Protein AF-A0A5B1QAG8-F1 (afdb_monomer)

Structure (mmCIF, N/CA/C/O backbone):
data_AF-A0A5B1QAG8-F1
#
_entry.id   AF-A0A5B1QAG8-F1
#
loop_
_atom_site.group_PDB
_atom_site.id
_atom_site.type_symbol
_atom_site.label_atom_id
_atom_site.label_alt_id
_atom_site.label_comp_id
_atom_site.label_asym_id
_atom_site.label_entity_id
_atom_site.label_seq_id
_atom_site.pdbx_PDB_ins_code
_atom_site.Cartn_x
_atom_site.Cartn_y
_atom_site.Cartn_z
_atom_site.occupancy
_atom_site.B_iso_or_equiv
_atom_site.auth_seq_id
_atom_site.auth_comp_id
_atom_site.auth_asym_id
_atom_site.auth_atom_id
_atom_site.pdbx_PDB_model_num
ATOM 1 N N . MET A 1 1 ? 1.495 0.392 -37.024 1.00 60.28 1 MET A N 1
ATOM 2 C CA . MET A 1 1 ? 2.134 1.082 -35.880 1.00 60.28 1 MET A CA 1
ATOM 3 C C . MET A 1 1 ? 1.007 1.615 -35.003 1.00 60.28 1 MET A C 1
ATOM 5 O O . MET A 1 1 ? 0.205 2.374 -35.529 1.00 60.28 1 MET A O 1
ATOM 9 N N . LYS A 1 2 ? 0.847 1.150 -33.753 1.00 73.56 2 LYS A N 1
ATOM 10 C CA . LYS A 1 2 ? -0.261 1.604 -32.884 1.00 73.56 2 LYS A CA 1
ATOM 11 C C . LYS A 1 2 ? -0.106 3.090 -32.547 1.00 73.56 2 LYS A C 1
ATOM 13 O O . LYS A 1 2 ? 1.016 3.557 -32.343 1.00 73.56 2 LYS A O 1
ATOM 18 N N . SER A 1 3 ? -1.216 3.821 -32.473 1.00 85.88 3 SER A N 1
ATOM 19 C CA . SER A 1 3 ? -1.205 5.225 -32.042 1.00 85.88 3 SER A CA 1
ATOM 20 C C . SER A 1 3 ? -0.779 5.334 -30.570 1.00 85.88 3 SER A C 1
ATOM 22 O O . SER A 1 3 ? -1.070 4.447 -29.766 1.00 85.88 3 SER A O 1
ATOM 24 N N . ARG A 1 4 ? -0.131 6.439 -30.164 1.00 79.25 4 ARG A N 1
ATOM 25 C CA . ARG A 1 4 ? 0.224 6.677 -28.745 1.00 79.25 4 ARG A CA 1
ATOM 26 C C . ARG A 1 4 ? -0.991 6.569 -27.818 1.00 79.25 4 ARG A C 1
ATOM 28 O O . ARG A 1 4 ? -0.863 6.060 -26.711 1.00 79.25 4 ARG A O 1
ATOM 35 N N . ALA A 1 5 ? -2.164 7.003 -28.278 1.00 84.62 5 ALA A N 1
ATOM 36 C CA . ALA A 1 5 ? -3.398 6.900 -27.506 1.00 84.62 5 ALA A CA 1
ATOM 37 C C . ALA A 1 5 ? -3.849 5.442 -27.310 1.00 84.62 5 ALA A C 1
ATOM 39 O O . ALA A 1 5 ? -4.374 5.105 -26.255 1.00 84.62 5 ALA A O 1
ATOM 40 N N . GLU A 1 6 ? -3.624 4.572 -28.297 1.00 84.94 6 GLU A N 1
ATOM 41 C CA . GLU A 1 6 ? -3.920 3.137 -28.191 1.00 84.94 6 GLU A CA 1
ATOM 42 C C . GLU A 1 6 ? -2.981 2.449 -27.206 1.00 84.94 6 GLU A C 1
ATOM 44 O O . GLU A 1 6 ? -3.447 1.738 -26.324 1.00 84.94 6 GLU A O 1
ATOM 49 N N . LEU A 1 7 ? -1.677 2.733 -27.278 1.00 85.50 7 LEU A N 1
ATOM 50 C CA . LEU A 1 7 ? -0.694 2.170 -26.345 1.00 85.50 7 LEU A CA 1
ATOM 51 C C . LEU A 1 7 ? -0.985 2.551 -24.887 1.00 85.50 7 LEU A C 1
ATOM 53 O O . LEU A 1 7 ? -0.823 1.726 -23.992 1.00 85.50 7 LEU A O 1
ATOM 57 N N . LEU A 1 8 ? -1.434 3.786 -24.642 1.00 87.25 8 LEU A N 1
ATOM 58 C CA . LEU A 1 8 ? -1.823 4.234 -23.304 1.00 87.25 8 LEU A CA 1
ATOM 59 C C . LEU A 1 8 ? -3.064 3.499 -22.789 1.00 87.25 8 LEU A C 1
ATOM 61 O O . LEU A 1 8 ? -3.091 3.116 -21.621 1.00 87.25 8 LEU A O 1
ATOM 65 N N . ARG A 1 9 ? -4.068 3.277 -23.644 1.00 88.81 9 ARG A N 1
ATOM 66 C CA . ARG A 1 9 ? -5.269 2.517 -23.268 1.00 88.81 9 ARG A CA 1
ATOM 67 C C . ARG A 1 9 ? -4.940 1.059 -22.978 1.00 88.81 9 ARG A C 1
ATOM 69 O O . ARG A 1 9 ? -5.350 0.553 -21.938 1.00 88.81 9 ARG A O 1
ATOM 76 N N . ASP A 1 10 ? -4.148 0.422 -23.835 1.00 88.75 10 ASP A N 1
ATOM 77 C CA . ASP A 1 10 ? -3.716 -0.965 -23.649 1.00 88.75 10 ASP A CA 1
ATOM 78 C C . ASP A 1 10 ? -2.912 -1.117 -22.346 1.00 88.75 10 ASP A C 1
ATOM 80 O O . ASP A 1 10 ? -3.127 -2.058 -21.580 1.00 88.75 10 ASP A O 1
ATOM 84 N N . HIS A 1 11 ? -2.045 -0.145 -22.040 1.00 89.88 11 HIS A N 1
ATOM 85 C CA . HIS A 1 11 ? -1.322 -0.095 -20.773 1.00 89.88 11 HIS A CA 1
ATOM 86 C C . HIS A 1 11 ? -2.268 0.051 -19.576 1.00 89.88 11 HIS A C 1
ATOM 88 O O . HIS A 1 11 ? -2.174 -0.711 -18.616 1.00 89.88 11 HIS A O 1
ATOM 94 N N . GLN A 1 12 ? -3.199 1.007 -19.621 1.00 89.75 12 GLN A N 1
ATOM 95 C CA . GLN A 1 12 ? -4.174 1.216 -18.548 1.00 89.75 12 GLN A CA 1
ATOM 96 C C . GLN A 1 12 ? -5.037 -0.024 -18.315 1.00 89.75 12 GLN A C 1
ATOM 98 O O . GLN A 1 12 ? -5.281 -0.386 -17.166 1.00 89.75 12 GLN A O 1
ATOM 103 N N . GLN A 1 13 ? -5.445 -0.708 -19.383 1.00 92.00 13 GLN A N 1
ATOM 104 C CA . GLN A 1 13 ? -6.195 -1.952 -19.292 1.00 92.00 13 GLN A CA 1
ATOM 105 C C . GLN A 1 13 ? -5.353 -3.070 -18.667 1.00 92.00 13 GLN A C 1
ATOM 107 O O . GLN A 1 13 ? -5.836 -3.758 -17.769 1.00 92.00 13 GLN A O 1
ATOM 112 N N . ALA A 1 14 ? -4.090 -3.228 -19.074 1.00 90.88 14 ALA A N 1
ATOM 113 C CA . ALA A 1 14 ? -3.186 -4.210 -18.477 1.00 90.88 14 ALA A CA 1
ATOM 114 C C . ALA A 1 14 ? -2.989 -3.958 -16.972 1.00 90.88 14 ALA A C 1
ATOM 116 O O . ALA A 1 14 ? -3.108 -4.882 -16.165 1.00 90.88 14 ALA A O 1
ATOM 117 N N . VAL A 1 15 ? -2.771 -2.699 -16.581 1.00 91.31 15 VAL A N 1
ATOM 118 C CA . VAL A 1 15 ? -2.645 -2.291 -15.174 1.00 91.31 15 VAL A CA 1
ATOM 119 C C . VAL A 1 15 ? -3.942 -2.521 -14.405 1.00 91.31 15 VAL A C 1
ATOM 121 O O . VAL A 1 15 ? -3.893 -3.039 -13.292 1.00 91.31 15 VAL A O 1
ATOM 124 N N . ALA A 1 16 ? -5.099 -2.198 -14.986 1.00 92.50 16 ALA A N 1
ATOM 125 C CA . ALA A 1 16 ? -6.398 -2.418 -14.358 1.00 92.50 16 ALA A CA 1
ATOM 126 C C . ALA A 1 16 ? -6.677 -3.910 -14.133 1.00 92.50 16 ALA A C 1
ATOM 128 O O . ALA A 1 16 ? -7.116 -4.294 -13.051 1.00 92.50 16 ALA A O 1
ATOM 129 N N . ILE A 1 17 ? -6.362 -4.764 -15.112 1.00 93.62 17 ILE A N 1
ATOM 130 C CA . ILE A 1 17 ? -6.479 -6.223 -14.983 1.00 93.62 17 ILE A CA 1
ATOM 131 C C . ILE A 1 17 ? -5.520 -6.745 -13.906 1.00 93.62 17 ILE A C 1
ATOM 133 O O . ILE A 1 17 ? -5.914 -7.565 -13.077 1.00 93.62 17 ILE A O 1
ATOM 137 N N . GLY A 1 18 ? -4.272 -6.266 -13.888 1.00 91.94 18 GLY A N 1
ATOM 138 C CA . GLY A 1 18 ? -3.300 -6.592 -12.843 1.00 91.94 18 GLY A CA 1
ATOM 139 C C . GLY A 1 18 ? -3.798 -6.200 -11.455 1.00 91.94 18 GLY A C 1
ATOM 140 O O . GLY A 1 18 ? -3.823 -7.028 -10.546 1.00 91.94 18 GLY A O 1
ATOM 141 N N . GLY A 1 19 ? -4.282 -4.969 -11.310 1.00 91.44 19 GLY A N 1
ATOM 142 C CA . GLY A 1 19 ? -4.884 -4.470 -10.080 1.00 91.44 19 GLY A CA 1
ATOM 143 C C . GLY A 1 19 ? -6.073 -5.321 -9.645 1.00 91.44 19 GLY A C 1
ATOM 144 O O . GLY A 1 19 ? -6.102 -5.786 -8.510 1.00 91.44 19 GLY A O 1
ATOM 145 N N . ALA A 1 20 ? -7.009 -5.621 -10.549 1.00 95.06 20 ALA A N 1
ATOM 146 C CA . ALA A 1 20 ? -8.157 -6.478 -10.260 1.00 95.06 20 ALA A CA 1
ATOM 147 C C . ALA A 1 20 ? -7.726 -7.862 -9.747 1.00 95.06 20 ALA A C 1
ATOM 149 O O . ALA A 1 20 ? -8.243 -8.324 -8.731 1.00 95.06 20 ALA A O 1
ATOM 150 N N . LYS A 1 21 ? -6.721 -8.493 -10.372 1.00 93.94 21 LYS A N 1
ATOM 151 C CA . LYS A 1 21 ? -6.134 -9.750 -9.873 1.00 93.94 21 LYS A CA 1
ATOM 152 C C . LYS A 1 21 ? -5.570 -9.593 -8.459 1.00 93.94 21 LYS A C 1
ATOM 154 O O . LYS A 1 21 ? -5.785 -10.467 -7.627 1.00 93.94 21 LYS A O 1
ATOM 159 N N . GLY A 1 22 ? -4.887 -8.485 -8.175 1.00 91.19 22 GLY A N 1
ATOM 160 C CA . GLY A 1 22 ? -4.383 -8.173 -6.836 1.00 91.19 22 GLY A CA 1
ATOM 161 C C . GLY A 1 22 ? -5.481 -7.937 -5.804 1.00 91.19 22 GLY A C 1
ATOM 162 O O . GLY A 1 22 ? -5.352 -8.387 -4.671 1.00 91.19 22 GLY A O 1
ATOM 163 N N . LEU A 1 23 ? -6.585 -7.300 -6.193 1.00 93.75 23 LEU A N 1
ATOM 164 C CA . LEU A 1 23 ? -7.747 -7.097 -5.332 1.00 93.75 23 LEU A CA 1
ATOM 165 C C . LEU A 1 23 ? -8.411 -8.427 -4.982 1.00 93.75 23 LEU A C 1
ATOM 167 O O . LEU A 1 23 ? -8.607 -8.718 -3.804 1.00 93.75 23 LEU A O 1
ATOM 171 N N . PHE A 1 24 ? -8.720 -9.254 -5.984 1.00 96.31 24 PHE A N 1
ATOM 172 C CA . PHE A 1 24 ? -9.348 -10.555 -5.749 1.00 96.31 24 PHE A CA 1
ATOM 173 C C . PHE A 1 24 ? -8.411 -11.512 -5.014 1.00 96.31 24 PHE A C 1
ATOM 175 O O . PHE A 1 24 ? -8.852 -12.193 -4.093 1.00 96.31 24 PHE A O 1
ATOM 182 N N . GLY A 1 25 ? -7.119 -11.517 -5.349 1.00 94.06 25 GLY A N 1
ATOM 183 C CA . GLY A 1 25 ? -6.108 -12.284 -4.621 1.00 94.06 25 GLY A CA 1
ATOM 184 C C . GLY A 1 25 ? -5.973 -11.829 -3.167 1.00 94.06 25 GLY A C 1
ATOM 185 O O . GLY A 1 25 ? -5.975 -12.652 -2.257 1.00 94.06 25 GLY A O 1
ATOM 186 N N . GLY A 1 26 ? -5.945 -10.516 -2.930 1.00 91.06 26 GLY A N 1
ATOM 187 C CA . GLY A 1 26 ? -5.914 -9.941 -1.588 1.00 91.06 26 GLY A CA 1
ATOM 188 C C . GLY A 1 26 ? -7.156 -10.297 -0.772 1.00 91.06 26 GLY A C 1
ATOM 189 O O . GLY A 1 26 ? -7.029 -10.679 0.388 1.00 91.06 26 GLY A O 1
ATOM 190 N N . LEU A 1 27 ? -8.350 -10.244 -1.372 1.00 94.25 27 LEU A N 1
ATOM 191 C CA . LEU A 1 27 ? -9.600 -10.653 -0.720 1.00 94.25 27 LEU A CA 1
ATOM 192 C C . LEU A 1 27 ? -9.630 -12.155 -0.431 1.00 94.25 27 LEU A C 1
ATOM 194 O O . LEU A 1 27 ? -10.055 -12.554 0.653 1.00 94.25 27 LEU A O 1
ATOM 198 N N . ALA A 1 28 ? -9.140 -12.975 -1.362 1.00 94.38 28 ALA A N 1
ATOM 199 C CA . ALA A 1 28 ? -9.039 -14.422 -1.199 1.00 94.38 28 ALA A CA 1
ATOM 200 C C . ALA A 1 28 ? -8.098 -14.826 -0.054 1.00 94.38 28 ALA A C 1
ATOM 202 O O . ALA A 1 28 ? -8.252 -15.910 0.494 1.00 94.38 28 ALA A O 1
ATOM 203 N N . ILE A 1 29 ? -7.162 -13.961 0.344 1.00 93.81 29 ILE A N 1
ATOM 204 C CA . ILE A 1 29 ? -6.313 -14.163 1.526 1.00 93.81 29 ILE A CA 1
ATOM 205 C C . ILE A 1 29 ? -6.965 -13.548 2.771 1.00 93.81 29 ILE A C 1
ATOM 207 O O . ILE A 1 29 ? -7.082 -14.199 3.810 1.00 93.81 29 ILE A O 1
ATOM 211 N N . ALA A 1 30 ? -7.418 -12.298 2.674 1.00 91.06 30 ALA A N 1
ATOM 212 C CA . ALA A 1 30 ? -7.921 -11.532 3.807 1.00 91.06 30 ALA A CA 1
ATOM 213 C C . ALA A 1 30 ? -9.212 -12.112 4.400 1.00 91.06 30 ALA A C 1
ATOM 215 O O . ALA A 1 30 ? -9.356 -12.156 5.623 1.00 91.06 30 ALA A O 1
ATOM 216 N N . ALA A 1 31 ? -10.147 -12.571 3.562 1.00 91.06 31 ALA A N 1
ATOM 217 C CA . ALA A 1 31 ? -11.426 -13.093 4.034 1.00 91.06 31 ALA A CA 1
ATOM 218 C C . ALA A 1 31 ? -11.269 -14.424 4.799 1.00 91.06 31 ALA A C 1
ATOM 220 O O . ALA A 1 31 ? -11.745 -14.492 5.937 1.00 91.06 31 ALA A O 1
ATOM 221 N N . PRO A 1 32 ? -10.549 -15.447 4.290 1.00 93.06 32 PRO A N 1
ATOM 222 C CA . PRO A 1 32 ? -10.268 -16.655 5.064 1.00 93.06 32 PRO A CA 1
ATOM 223 C C . PRO A 1 32 ? -9.422 -16.390 6.308 1.00 93.06 32 PRO A C 1
ATOM 225 O O . PRO A 1 32 ? -9.705 -16.964 7.357 1.00 93.06 32 PRO A O 1
ATOM 228 N N . ALA A 1 33 ? -8.432 -15.492 6.234 1.00 91.62 33 ALA A N 1
ATOM 229 C CA . ALA A 1 33 ? -7.637 -15.116 7.401 1.00 91.62 33 ALA A CA 1
ATOM 230 C C . ALA A 1 33 ? -8.511 -14.495 8.503 1.00 91.62 33 ALA A C 1
ATOM 232 O O . ALA A 1 33 ? -8.408 -14.880 9.668 1.00 91.62 33 ALA A O 1
ATOM 233 N N . SER A 1 34 ? -9.424 -13.587 8.138 1.00 89.88 34 SER A N 1
ATOM 234 C CA . SER A 1 34 ? -10.380 -12.981 9.071 1.00 89.88 34 SER A CA 1
ATOM 235 C C . SER A 1 34 ? -11.350 -14.017 9.649 1.00 89.88 34 SER A C 1
ATOM 237 O O . SER A 1 34 ? -11.592 -14.039 10.859 1.00 89.88 34 SER A O 1
ATOM 239 N N . PHE A 1 35 ? -11.857 -14.926 8.811 1.00 90.81 35 PHE A N 1
ATOM 240 C CA . PHE A 1 35 ? -12.723 -16.017 9.249 1.00 90.81 35 PHE A CA 1
ATOM 241 C C . PHE A 1 35 ? -12.012 -16.937 10.248 1.00 90.81 35 PHE A C 1
ATOM 243 O O . PHE A 1 35 ? -12.545 -17.205 11.326 1.00 90.81 35 PHE A O 1
ATOM 250 N N . TYR A 1 36 ? -10.787 -17.364 9.942 1.00 92.81 36 TYR A N 1
ATOM 251 C CA . TYR A 1 36 ? -9.996 -18.224 10.818 1.00 92.81 36 TYR A CA 1
ATOM 252 C C . TYR A 1 36 ? -9.655 -17.528 12.141 1.00 92.81 36 TYR A C 1
ATOM 254 O O . TYR A 1 36 ? -9.870 -18.093 13.215 1.00 92.81 36 TYR A O 1
ATOM 262 N N . ALA A 1 37 ? -9.234 -16.261 12.084 1.00 89.44 37 ALA A N 1
ATOM 263 C CA . ALA A 1 37 ? -8.956 -15.457 13.271 1.00 89.44 37 ALA A CA 1
ATOM 264 C C . ALA A 1 37 ? -10.192 -15.304 14.173 1.00 89.44 37 ALA A C 1
ATOM 266 O O . ALA A 1 37 ? -10.074 -15.384 15.394 1.00 89.44 37 ALA A O 1
ATOM 267 N N . SER A 1 38 ? -11.390 -15.165 13.591 1.00 87.19 38 SER A N 1
ATOM 268 C CA . SER A 1 38 ? -12.649 -15.097 14.350 1.00 87.19 38 SER A CA 1
ATOM 269 C C . SER A 1 38 ? -13.005 -16.389 15.086 1.00 87.19 38 SER A C 1
ATOM 271 O O . SER A 1 38 ? -13.762 -16.353 16.058 1.00 87.19 38 SER A O 1
ATOM 273 N N . ARG A 1 39 ? -12.454 -17.518 14.630 1.00 88.94 39 ARG A N 1
ATOM 274 C CA . ARG A 1 39 ? -12.694 -18.848 15.191 1.00 88.94 39 ARG A CA 1
ATOM 275 C C . ARG A 1 39 ? -11.667 -19.209 16.261 1.00 88.94 39 ARG A C 1
ATOM 277 O O . ARG A 1 39 ? -12.029 -19.842 17.245 1.00 88.94 39 ARG A O 1
ATOM 284 N N . MET A 1 40 ? -10.418 -18.782 16.078 1.00 91.50 40 MET A N 1
ATOM 285 C CA . MET A 1 40 ? -9.312 -19.070 16.994 1.00 91.50 40 MET A CA 1
ATOM 286 C C . MET A 1 40 ? -9.212 -18.071 18.155 1.00 91.50 40 MET A C 1
ATOM 288 O O . MET A 1 40 ? -8.911 -18.477 19.274 1.00 91.50 40 MET A O 1
ATOM 292 N N . TYR A 1 41 ? -9.474 -16.781 17.917 1.00 87.25 41 TYR A N 1
ATOM 293 C CA . TYR A 1 41 ? -9.230 -15.727 18.905 1.00 87.25 41 TYR A CA 1
ATOM 294 C C . TYR A 1 41 ? -10.541 -15.088 19.396 1.00 87.25 41 TYR A C 1
ATOM 296 O O . TYR A 1 41 ? -11.181 -14.333 18.652 1.00 87.25 41 TYR A O 1
ATOM 304 N N . PRO A 1 42 ? -10.941 -15.314 20.665 1.00 84.38 42 PRO A N 1
ATOM 305 C CA . PRO A 1 42 ? -12.128 -14.693 21.261 1.00 84.38 42 PRO A CA 1
ATOM 306 C C . PRO A 1 42 ? -12.104 -13.163 21.196 1.00 84.38 42 PRO A C 1
ATOM 308 O O . PRO A 1 42 ? -13.139 -12.536 20.971 1.00 84.38 42 PRO A O 1
ATOM 311 N N . GLN A 1 43 ? -10.912 -12.577 21.329 1.00 80.12 43 GLN A N 1
ATOM 312 C CA . GLN A 1 43 ? -10.674 -11.146 21.194 1.00 80.12 43 GLN A CA 1
ATOM 313 C C . GLN A 1 43 ? -11.050 -10.681 19.784 1.00 80.12 43 GLN A C 1
ATOM 315 O O . GLN A 1 43 ? -11.859 -9.770 19.659 1.00 80.12 43 GLN A O 1
ATOM 320 N N . TYR A 1 44 ? -10.560 -11.358 18.732 1.00 82.12 44 TYR A N 1
ATOM 321 C CA . TYR A 1 44 ? -10.875 -11.036 17.331 1.00 82.12 44 TYR A CA 1
ATOM 322 C C . TYR A 1 44 ? -12.378 -11.124 17.037 1.00 82.12 44 TYR A C 1
ATOM 324 O O . TYR A 1 44 ? -12.941 -10.303 16.311 1.00 82.12 44 TYR A O 1
ATOM 332 N N . ARG A 1 45 ? -13.066 -12.103 17.631 1.00 83.31 45 ARG A N 1
ATOM 333 C CA . ARG A 1 45 ? -14.516 -12.256 17.475 1.00 83.31 45 ARG A CA 1
ATOM 334 C C . ARG A 1 45 ? -15.285 -11.042 18.002 1.00 83.31 45 ARG A C 1
ATOM 336 O O . ARG A 1 45 ? -16.213 -10.603 17.322 1.00 83.31 45 ARG A O 1
ATOM 343 N N . ALA A 1 46 ? -14.857 -10.480 19.133 1.00 81.81 46 ALA A N 1
ATOM 344 C CA . ALA A 1 46 ? -15.453 -9.300 19.758 1.00 81.81 46 ALA A CA 1
ATOM 345 C C . ALA A 1 46 ? -15.145 -7.974 19.032 1.00 81.81 46 ALA A C 1
ATOM 347 O O . ALA A 1 46 ? -15.736 -6.949 19.370 1.00 81.81 46 ALA A O 1
ATOM 348 N N . LEU A 1 47 ? -14.253 -7.965 18.028 1.00 79.38 47 LEU A N 1
ATOM 349 C CA . LEU A 1 47 ? -13.952 -6.742 17.281 1.00 79.38 47 LEU A CA 1
ATOM 350 C C . LEU A 1 47 ? -15.168 -6.246 16.473 1.00 79.38 47 LEU A C 1
ATOM 352 O O . LEU A 1 47 ? -15.849 -7.056 15.824 1.00 79.38 47 LEU A O 1
ATOM 356 N N . PRO A 1 48 ? -15.375 -4.915 16.411 1.00 81.31 48 PRO A N 1
ATOM 357 C CA . PRO A 1 48 ? -16.354 -4.298 15.527 1.00 81.31 48 PRO A CA 1
ATOM 358 C C . PRO A 1 48 ? -16.146 -4.698 14.055 1.00 81.31 48 PRO A C 1
ATOM 360 O O . PRO A 1 48 ? -15.000 -4.832 13.611 1.00 81.31 48 PRO A O 1
ATOM 363 N N . PRO A 1 49 ? -17.222 -4.823 13.255 1.00 79.19 49 PRO A N 1
ATOM 364 C CA . PRO A 1 49 ? -17.122 -5.150 11.830 1.00 79.19 49 PRO A CA 1
ATOM 365 C C . PRO A 1 49 ? -16.235 -4.185 11.033 1.00 79.19 49 PRO A C 1
ATOM 367 O O . PRO A 1 49 ? -15.477 -4.618 10.167 1.00 79.19 49 PRO A O 1
ATOM 370 N N . SER A 1 50 ? -16.267 -2.891 11.370 1.00 73.56 50 SER A N 1
ATOM 371 C CA . SER A 1 50 ? -15.421 -1.858 10.755 1.00 73.56 50 SER A CA 1
ATOM 372 C C . SER A 1 50 ? -13.930 -2.165 10.886 1.00 73.56 50 SER A C 1
ATOM 374 O O . SER A 1 50 ? -13.154 -1.934 9.964 1.00 73.56 50 SER A O 1
ATOM 376 N N . LEU A 1 51 ? -13.531 -2.745 12.013 1.00 78.38 51 LEU A N 1
ATOM 377 C CA . LEU A 1 51 ? -12.142 -3.044 12.310 1.00 78.38 51 LEU A CA 1
ATOM 378 C C . LEU A 1 51 ? -11.649 -4.325 11.637 1.00 78.38 51 LEU A C 1
ATOM 380 O O . LEU A 1 51 ? -10.497 -4.417 11.219 1.00 78.38 51 LEU A O 1
ATOM 384 N N . LYS A 1 52 ? -12.552 -5.290 11.461 1.00 83.19 52 LYS A N 1
ATOM 385 C CA . LYS A 1 52 ? -12.301 -6.479 10.640 1.00 83.19 52 LYS A CA 1
ATOM 386 C C . LYS A 1 52 ? -12.120 -6.084 9.172 1.00 83.19 52 LYS A C 1
ATOM 388 O O . LYS A 1 52 ? -11.158 -6.514 8.539 1.00 83.19 52 LYS A O 1
ATOM 393 N N . ALA A 1 53 ? -12.984 -5.201 8.663 1.00 84.38 53 ALA A N 1
ATOM 394 C CA . ALA A 1 53 ? -12.871 -4.652 7.312 1.00 84.38 53 ALA A CA 1
ATOM 395 C C . ALA A 1 53 ? -11.566 -3.866 7.119 1.00 84.38 53 ALA A C 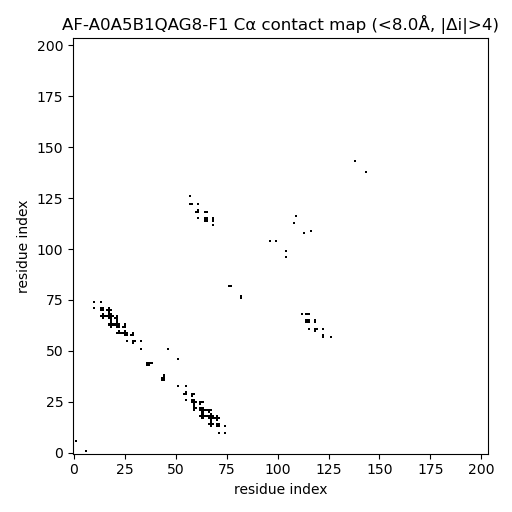1
ATOM 397 O O . ALA A 1 53 ? -10.891 -4.031 6.109 1.00 84.38 53 ALA A O 1
ATOM 398 N N . PHE A 1 54 ? -11.163 -3.072 8.111 1.00 81.31 54 PHE A N 1
ATOM 399 C CA . PHE A 1 54 ? -9.887 -2.364 8.090 1.00 81.31 54 PHE A CA 1
ATOM 400 C C . PHE A 1 54 ? -8.682 -3.308 7.977 1.00 81.31 54 PHE A C 1
ATOM 402 O O . PHE A 1 54 ? -7.806 -3.088 7.144 1.00 81.31 54 PHE A O 1
ATOM 409 N N . GLY A 1 55 ? -8.671 -4.404 8.743 1.00 84.88 55 GLY A N 1
ATOM 410 C CA . GLY A 1 55 ? -7.652 -5.446 8.600 1.00 84.88 55 GLY A CA 1
ATOM 411 C C . GLY A 1 55 ? -7.602 -6.038 7.187 1.00 84.88 55 GLY A C 1
ATOM 412 O O . GLY A 1 55 ? -6.520 -6.258 6.651 1.00 84.88 55 GLY A O 1
ATOM 413 N N . ALA A 1 56 ? -8.757 -6.227 6.542 1.00 88.62 56 ALA A N 1
ATOM 414 C CA . ALA A 1 56 ? -8.805 -6.671 5.152 1.00 88.62 56 ALA A CA 1
ATOM 415 C C . ALA A 1 56 ? -8.254 -5.615 4.177 1.00 88.62 56 ALA A C 1
ATOM 417 O O . ALA A 1 56 ? -7.480 -5.954 3.285 1.00 88.62 56 ALA A O 1
ATOM 418 N N . VAL A 1 57 ? -8.581 -4.332 4.370 1.00 86.94 57 VAL A N 1
ATOM 419 C CA . VAL A 1 57 ? -8.058 -3.216 3.558 1.00 86.94 57 VAL A CA 1
ATOM 420 C C . VAL A 1 57 ? -6.527 -3.166 3.592 1.00 86.94 57 VAL A C 1
ATOM 422 O O . VAL A 1 57 ? -5.909 -2.976 2.543 1.00 86.94 57 VAL A O 1
ATOM 425 N N . LEU A 1 58 ? -5.915 -3.412 4.757 1.00 87.38 58 LEU A N 1
ATOM 426 C CA . LEU A 1 58 ? -4.456 -3.456 4.916 1.00 87.38 58 LEU A CA 1
ATOM 427 C C . LEU A 1 58 ? -3.771 -4.543 4.078 1.00 87.38 58 LEU A C 1
ATOM 429 O O . LEU A 1 58 ? -2.592 -4.411 3.773 1.00 87.38 58 LEU A O 1
ATOM 433 N N . VAL A 1 59 ? -4.492 -5.592 3.680 1.00 91.56 59 VAL A N 1
ATOM 434 C CA . VAL A 1 59 ? -3.971 -6.667 2.821 1.00 91.56 59 VAL A CA 1
ATOM 435 C C . VAL A 1 59 ? -4.343 -6.430 1.357 1.00 91.56 59 VAL A C 1
ATOM 437 O O . VAL A 1 59 ? -3.511 -6.575 0.459 1.00 91.56 59 VAL A O 1
ATOM 440 N N . VAL A 1 60 ? -5.592 -6.036 1.102 1.00 91.94 60 VAL A N 1
ATOM 441 C CA . VAL A 1 60 ? -6.148 -5.888 -0.249 1.00 91.94 60 VAL A CA 1
ATOM 442 C C . VAL A 1 60 ? -5.506 -4.726 -1.000 1.00 91.94 60 VAL A C 1
ATOM 444 O O . VAL A 1 60 ? -5.131 -4.895 -2.158 1.00 91.94 60 VAL A O 1
ATOM 447 N N . VAL A 1 61 ? -5.347 -3.561 -0.362 1.00 89.44 61 VAL A N 1
ATOM 448 C CA . VAL A 1 61 ? -4.818 -2.364 -1.035 1.00 89.44 61 VAL A CA 1
ATOM 449 C C . VAL A 1 61 ? -3.366 -2.563 -1.482 1.00 89.44 61 VAL A C 1
ATOM 451 O O . VAL A 1 61 ? -3.094 -2.347 -2.665 1.00 89.44 61 VAL A O 1
ATOM 454 N N . PRO A 1 62 ? -2.433 -3.042 -0.633 1.00 89.50 62 PRO A N 1
ATOM 455 C CA . PRO A 1 62 ? -1.082 -3.342 -1.099 1.00 89.50 62 PRO A CA 1
ATOM 456 C C . PRO A 1 62 ? -1.058 -4.412 -2.191 1.00 89.50 62 PRO A C 1
ATOM 458 O O . PRO A 1 62 ? -0.347 -4.247 -3.178 1.00 89.50 62 PRO A O 1
ATOM 461 N N . SER A 1 63 ? -1.881 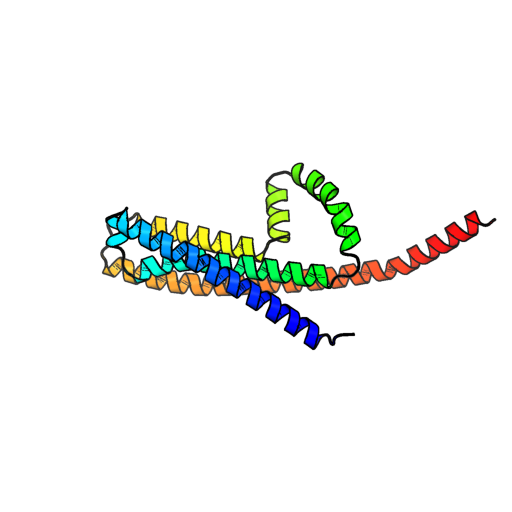-5.459 -2.078 1.00 91.88 63 SER A N 1
ATOM 462 C CA . SER A 1 63 ? -1.965 -6.516 -3.098 1.00 91.88 63 SER A CA 1
ATOM 463 C C . SER A 1 63 ? -2.430 -5.978 -4.458 1.00 91.88 63 SER A C 1
ATOM 465 O O . SER A 1 63 ? -1.844 -6.312 -5.489 1.00 91.88 63 SER A O 1
ATOM 467 N N . PHE A 1 64 ? -3.441 -5.101 -4.468 1.00 91.81 64 PHE A N 1
ATOM 468 C CA . PHE A 1 64 ? -3.908 -4.388 -5.660 1.00 91.81 64 PHE A CA 1
ATOM 469 C C . PHE A 1 64 ? -2.780 -3.568 -6.300 1.00 91.81 64 PHE A C 1
ATOM 471 O O . PHE A 1 64 ? -2.530 -3.691 -7.500 1.00 91.81 64 PHE A O 1
ATOM 478 N N . VAL A 1 65 ? -2.064 -2.773 -5.498 1.00 89.62 65 VAL A N 1
ATOM 479 C CA . VAL A 1 65 ? -0.979 -1.910 -5.990 1.00 89.62 65 VAL A CA 1
ATOM 480 C C . VAL A 1 65 ? 0.173 -2.735 -6.565 1.00 89.62 65 VAL A C 1
ATOM 482 O O . VAL A 1 65 ? 0.626 -2.453 -7.674 1.00 89.62 65 VAL A O 1
ATOM 485 N N . ILE A 1 66 ? 0.614 -3.778 -5.856 1.00 91.31 66 ILE A N 1
ATOM 486 C CA . ILE A 1 66 ? 1.730 -4.641 -6.271 1.00 91.31 66 ILE A CA 1
ATOM 487 C C . ILE A 1 66 ? 1.421 -5.325 -7.607 1.00 91.31 66 ILE A C 1
ATOM 489 O O . ILE A 1 66 ? 2.250 -5.326 -8.518 1.00 91.31 66 ILE A O 1
ATOM 493 N N . MET A 1 67 ? 0.220 -5.888 -7.758 1.00 92.00 67 MET A N 1
ATOM 494 C CA . MET A 1 67 ? -0.149 -6.599 -8.985 1.00 92.00 67 MET A CA 1
ATOM 495 C C . MET A 1 67 ? -0.408 -5.655 -10.162 1.00 92.00 67 MET A C 1
ATOM 497 O O . MET A 1 67 ? -0.068 -5.997 -11.297 1.00 92.00 67 MET A O 1
ATOM 501 N N . GLY A 1 68 ? -0.946 -4.458 -9.909 1.00 91.25 68 GLY A N 1
ATOM 502 C CA . GLY A 1 68 ? -1.046 -3.406 -10.921 1.00 91.25 68 GLY A CA 1
ATOM 503 C C . GLY A 1 68 ? 0.332 -2.947 -11.407 1.00 91.25 68 GLY A C 1
ATOM 504 O O . GLY A 1 68 ? 0.564 -2.849 -12.611 1.00 91.25 68 GLY A O 1
ATOM 505 N N . GLU A 1 69 ? 1.281 -2.746 -10.487 1.00 90.44 69 GLU A N 1
ATOM 506 C CA . GLU A 1 69 ? 2.665 -2.400 -10.828 1.00 90.44 69 GLU A CA 1
ATOM 507 C C . GLU A 1 69 ? 3.360 -3.527 -11.606 1.00 90.44 69 GLU A C 1
ATOM 509 O O . GLU A 1 69 ? 4.050 -3.265 -12.593 1.00 90.44 69 GLU A O 1
ATOM 514 N N . LYS A 1 70 ? 3.154 -4.789 -11.213 1.00 90.69 70 LYS A N 1
ATOM 515 C CA . LYS A 1 70 ? 3.699 -5.942 -11.938 1.00 90.69 70 LYS A CA 1
ATOM 516 C C . LYS A 1 70 ? 3.190 -5.988 -13.382 1.00 90.69 70 LYS A C 1
ATOM 518 O O . LYS A 1 70 ? 3.997 -6.126 -14.298 1.00 90.69 70 LYS A O 1
ATOM 523 N N . ALA A 1 71 ? 1.885 -5.806 -13.588 1.00 90.94 71 ALA A N 1
ATOM 524 C CA . ALA A 1 71 ? 1.292 -5.779 -14.925 1.00 90.94 71 ALA A CA 1
ATOM 525 C C . ALA A 1 71 ? 1.779 -4.583 -15.761 1.00 90.94 71 ALA A C 1
ATOM 527 O O . ALA A 1 71 ? 2.046 -4.733 -16.952 1.00 90.94 71 ALA A O 1
ATOM 528 N N . SER A 1 72 ? 1.962 -3.415 -15.133 1.00 88.50 72 SER A N 1
ATOM 529 C CA . SER A 1 72 ? 2.559 -2.229 -15.767 1.00 88.50 72 SER A CA 1
ATOM 530 C C . SER A 1 72 ? 3.946 -2.545 -16.342 1.00 88.50 72 SER A C 1
ATOM 532 O O . SER A 1 72 ? 4.217 -2.288 -17.515 1.00 88.50 72 SER A O 1
ATOM 534 N N . ARG A 1 73 ? 4.804 -3.183 -15.537 1.00 86.69 73 ARG A N 1
ATOM 535 C CA . ARG A 1 73 ? 6.180 -3.544 -15.915 1.00 86.69 73 ARG A CA 1
ATOM 536 C C . ARG A 1 73 ? 6.236 -4.608 -16.998 1.00 86.69 73 ARG A C 1
ATOM 538 O O . ARG A 1 73 ? 7.071 -4.523 -17.894 1.00 86.69 73 ARG A O 1
ATOM 545 N N . GLU A 1 74 ? 5.366 -5.607 -16.914 1.00 87.94 74 GLU A N 1
ATOM 546 C CA . GLU A 1 74 ? 5.264 -6.662 -17.921 1.00 87.94 74 GLU A CA 1
ATOM 547 C C . GLU A 1 74 ? 4.844 -6.084 -19.278 1.00 87.94 74 GLU A C 1
ATOM 549 O O . GLU A 1 74 ? 5.468 -6.383 -20.297 1.00 87.94 74 GLU A O 1
ATOM 554 N N . PHE A 1 75 ? 3.874 -5.162 -19.279 1.00 87.69 75 PHE A N 1
ATOM 555 C CA . PHE A 1 75 ? 3.468 -4.439 -20.480 1.00 87.69 75 PHE A CA 1
ATOM 556 C C . PHE A 1 75 ? 4.619 -3.616 -21.073 1.00 87.69 75 PHE A C 1
ATOM 558 O O . PHE A 1 75 ? 4.863 -3.683 -22.278 1.00 87.69 75 PHE A O 1
ATOM 565 N N . GLU A 1 76 ? 5.352 -2.864 -20.244 1.00 84.94 76 GLU A N 1
ATOM 566 C CA . GLU A 1 76 ? 6.524 -2.107 -20.699 1.00 84.94 76 GLU A CA 1
ATOM 567 C C . GLU A 1 76 ? 7.616 -3.013 -21.271 1.00 84.94 76 GLU A C 1
ATOM 569 O O . GLU A 1 76 ? 8.198 -2.686 -22.303 1.00 84.94 76 GLU A O 1
ATOM 574 N N . LYS A 1 77 ? 7.896 -4.152 -20.624 1.00 84.56 77 LYS A N 1
ATOM 575 C CA . LYS A 1 77 ? 8.906 -5.113 -21.081 1.00 84.56 77 LYS A CA 1
ATOM 576 C C . LYS A 1 77 ? 8.550 -5.674 -22.459 1.00 84.56 77 LYS A C 1
ATOM 578 O O . LYS A 1 77 ? 9.424 -5.744 -23.314 1.00 84.56 77 LYS A O 1
ATOM 583 N N . ALA A 1 78 ? 7.279 -6.004 -22.687 1.00 83.94 78 ALA A N 1
ATOM 584 C CA . ALA A 1 78 ? 6.798 -6.529 -23.966 1.00 83.94 78 ALA A CA 1
ATOM 585 C C . ALA A 1 78 ? 6.844 -5.502 -25.115 1.00 83.94 78 ALA A C 1
ATOM 587 O O . ALA A 1 78 ? 6.949 -5.887 -26.275 1.00 83.94 78 ALA A O 1
ATOM 588 N N . HIS A 1 79 ? 6.781 -4.201 -24.807 1.00 81.12 79 HIS A N 1
ATOM 589 C CA . HIS A 1 79 ? 6.730 -3.128 -25.810 1.00 81.12 79 HIS A CA 1
ATOM 590 C C . HIS A 1 79 ? 8.035 -2.319 -25.925 1.00 81.12 79 HIS A C 1
ATOM 592 O O . HIS A 1 79 ? 8.102 -1.375 -26.716 1.00 81.12 79 HIS A O 1
ATOM 598 N N . ARG A 1 80 ? 9.081 -2.661 -25.159 1.00 76.00 80 ARG A N 1
ATOM 599 C CA . ARG A 1 80 ? 10.385 -1.984 -25.202 1.00 76.00 80 ARG A CA 1
ATOM 600 C C . ARG A 1 80 ? 11.305 -2.641 -26.248 1.00 76.00 80 ARG A C 1
ATOM 602 O O . ARG A 1 80 ? 11.603 -3.830 -26.126 1.00 76.00 80 ARG A O 1
ATOM 609 N N . PRO A 1 81 ? 11.835 -1.888 -27.231 1.00 64.94 81 PRO A N 1
ATOM 610 C CA . PRO A 1 81 ? 12.848 -2.400 -28.154 1.00 64.94 81 PRO A CA 1
ATOM 611 C C . PRO A 1 81 ? 14.116 -2.824 -27.395 1.00 64.94 81 PRO A C 1
ATOM 613 O O . PRO A 1 81 ? 14.629 -2.061 -26.579 1.00 64.94 81 PRO A O 1
ATOM 616 N N . GLY A 1 82 ? 14.632 -4.030 -27.654 1.00 64.62 82 GLY A N 1
ATOM 617 C CA . GLY A 1 82 ? 15.870 -4.531 -27.035 1.00 64.62 82 GLY A CA 1
ATOM 618 C C . GLY A 1 82 ? 15.714 -5.233 -25.678 1.00 64.62 82 GLY A C 1
ATOM 619 O O . GLY A 1 82 ? 16.720 -5.453 -25.005 1.00 64.62 82 GLY A O 1
ATOM 620 N N . ALA A 1 83 ? 14.494 -5.618 -25.281 1.00 62.53 83 ALA A N 1
ATOM 621 C CA . ALA A 1 83 ? 14.238 -6.373 -24.047 1.00 62.53 83 ALA A CA 1
ATOM 622 C C . ALA A 1 83 ? 15.056 -7.682 -23.940 1.00 62.53 83 ALA A C 1
ATOM 624 O O . ALA A 1 83 ? 15.514 -8.035 -22.854 1.00 62.53 83 ALA A O 1
ATOM 625 N N . GLU A 1 84 ? 15.334 -8.337 -25.069 1.00 60.84 84 GLU A N 1
ATOM 626 C CA . GLU A 1 84 ? 16.156 -9.553 -25.157 1.00 60.84 84 GLU A CA 1
ATOM 627 C C . GLU A 1 84 ? 17.601 -9.323 -24.667 1.00 60.84 84 GLU A C 1
ATOM 629 O O . GLU A 1 84 ? 18.147 -10.111 -23.896 1.00 60.84 84 GLU A O 1
ATOM 634 N N . LYS A 1 85 ? 18.205 -8.168 -24.993 1.00 59.09 85 LYS A N 1
ATOM 635 C CA . LYS A 1 85 ? 19.556 -7.804 -24.517 1.00 59.09 85 LYS A CA 1
ATOM 636 C C . LYS A 1 85 ? 19.606 -7.569 -23.005 1.00 59.09 85 LYS A C 1
ATOM 638 O O . LYS A 1 85 ? 20.684 -7.641 -22.412 1.00 59.09 85 LYS A O 1
ATOM 643 N N . GLN A 1 86 ? 18.474 -7.247 -22.380 1.00 61.53 86 GLN A N 1
ATOM 644 C CA . GLN A 1 86 ? 18.377 -7.027 -20.939 1.00 61.53 86 GLN A CA 1
ATOM 645 C C . GLN A 1 86 ? 18.235 -8.348 -20.170 1.00 61.53 86 GLN A C 1
ATOM 647 O O . GLN A 1 86 ? 18.795 -8.459 -19.082 1.00 61.53 86 GLN A O 1
ATOM 652 N N . GLU A 1 87 ? 17.575 -9.360 -20.742 1.00 62.94 87 GLU A N 1
ATOM 653 C CA . GLU A 1 87 ? 17.507 -10.713 -20.164 1.00 62.94 87 GLU A CA 1
ATOM 654 C C . GLU A 1 87 ? 18.872 -11.399 -20.128 1.00 62.94 87 GLU A C 1
ATOM 656 O O . GLU A 1 87 ? 19.247 -11.960 -19.102 1.00 62.94 87 GLU A O 1
ATOM 661 N N . VAL A 1 88 ? 19.680 -11.250 -21.180 1.00 65.00 88 VAL A N 1
ATOM 662 C CA . VAL A 1 88 ? 21.054 -11.789 -21.214 1.00 65.00 88 VAL A CA 1
ATOM 663 C C . VAL A 1 88 ? 21.960 -11.140 -20.150 1.00 65.00 88 VAL A C 1
ATOM 665 O O . VAL A 1 88 ? 22.933 -11.738 -19.690 1.00 65.00 88 VAL A O 1
ATOM 668 N N . GLN A 1 89 ? 21.639 -9.918 -19.711 1.00 64.12 89 GLN A N 1
ATOM 669 C CA . GLN A 1 89 ? 22.381 -9.185 -18.676 1.00 64.12 89 GLN A CA 1
ATOM 670 C C . GLN A 1 89 ? 21.788 -9.328 -17.265 1.00 64.12 89 GLN A C 1
ATOM 672 O O . GLN A 1 89 ? 22.435 -8.908 -16.303 1.00 64.12 89 GLN A O 1
ATOM 677 N N . ALA A 1 90 ? 20.601 -9.926 -17.120 1.00 68.00 90 ALA A N 1
ATOM 678 C CA . ALA A 1 90 ? 19.951 -10.163 -15.832 1.00 68.00 90 ALA A CA 1
ATOM 679 C C . ALA A 1 90 ? 20.848 -10.912 -14.823 1.00 68.00 90 ALA A C 1
ATOM 681 O O . ALA A 1 90 ? 21.075 -10.359 -13.748 1.00 68.00 90 ALA A O 1
ATOM 682 N N . PRO A 1 91 ? 21.493 -12.051 -15.162 1.00 70.00 91 PRO A N 1
ATOM 683 C CA . PRO A 1 91 ? 22.323 -12.773 -14.192 1.00 70.00 91 PRO A CA 1
ATOM 684 C C . PRO A 1 91 ? 23.547 -11.969 -13.732 1.00 70.00 91 PRO A C 1
ATOM 686 O O . PRO A 1 91 ? 23.979 -12.080 -12.586 1.00 70.00 91 PRO A O 1
ATOM 689 N N . LYS A 1 92 ? 24.099 -11.107 -14.599 1.00 71.88 92 LYS A N 1
ATOM 690 C CA . LYS A 1 92 ? 25.200 -10.204 -14.227 1.00 71.88 92 LYS A CA 1
ATOM 691 C C . LYS A 1 92 ? 24.727 -9.103 -13.279 1.00 71.88 92 LYS A C 1
ATOM 693 O O . LYS A 1 92 ? 25.456 -8.741 -12.361 1.00 71.88 92 LYS A O 1
ATOM 698 N N . ARG A 1 93 ? 23.519 -8.574 -13.491 1.00 71.31 93 ARG A N 1
ATOM 699 C CA . ARG A 1 93 ? 22.905 -7.581 -12.600 1.00 71.31 93 ARG A CA 1
ATOM 700 C C . ARG A 1 93 ? 22.577 -8.169 -11.234 1.00 71.31 93 ARG A C 1
ATOM 702 O O . ARG A 1 93 ? 22.862 -7.514 -10.239 1.00 71.31 93 ARG A O 1
ATOM 709 N N . ASP A 1 94 ? 22.054 -9.388 -11.185 1.00 77.94 94 ASP A N 1
ATOM 710 C CA . ASP A 1 94 ? 21.703 -10.053 -9.928 1.00 77.94 94 ASP A CA 1
ATOM 711 C C . ASP A 1 94 ? 22.959 -10.362 -9.097 1.00 77.94 94 ASP A C 1
ATOM 713 O O . ASP A 1 94 ? 23.011 -10.051 -7.909 1.00 77.94 94 ASP A O 1
ATOM 717 N N . ALA A 1 95 ? 24.041 -10.812 -9.744 1.00 78.12 95 ALA A N 1
ATOM 718 C CA . ALA A 1 95 ? 25.330 -11.029 -9.082 1.00 78.12 95 ALA A CA 1
ATOM 719 C C . ALA A 1 95 ? 25.973 -9.740 -8.527 1.00 78.12 95 ALA A C 1
ATOM 721 O O . ALA A 1 95 ? 26.711 -9.786 -7.541 1.00 78.12 95 ALA A O 1
ATOM 722 N N . VAL A 1 96 ? 25.728 -8.586 -9.160 1.00 79.75 96 VAL A N 1
ATOM 723 C CA . VAL A 1 96 ? 26.138 -7.273 -8.630 1.00 79.75 96 VAL A CA 1
ATOM 724 C C . VAL A 1 96 ? 25.221 -6.855 -7.484 1.00 79.75 96 VAL A C 1
ATOM 726 O O . VAL A 1 96 ? 25.706 -6.357 -6.470 1.00 79.75 96 VAL A O 1
ATOM 729 N N . TRP A 1 97 ? 23.915 -7.098 -7.615 1.00 84.50 97 TRP A N 1
ATOM 730 C CA . TRP A 1 97 ? 22.934 -6.767 -6.590 1.00 84.50 97 TRP A CA 1
ATOM 731 C C . TRP A 1 97 ? 23.210 -7.503 -5.282 1.00 84.50 97 TRP A C 1
ATOM 733 O O . TRP A 1 97 ? 23.172 -6.888 -4.221 1.00 84.50 97 TRP A O 1
ATOM 743 N N . ASP A 1 98 ? 23.586 -8.780 -5.342 1.00 84.19 98 ASP A N 1
ATOM 744 C CA . ASP A 1 98 ? 23.903 -9.578 -4.155 1.00 84.19 98 ASP A CA 1
ATOM 745 C C . ASP A 1 98 ? 25.054 -9.003 -3.327 1.00 84.19 98 ASP A C 1
ATOM 747 O O . ASP A 1 98 ? 25.042 -9.129 -2.098 1.00 84.19 98 ASP A O 1
ATOM 751 N N . LYS A 1 99 ? 25.988 -8.305 -3.978 1.00 88.12 99 LYS A N 1
ATOM 752 C CA . LYS A 1 99 ? 27.151 -7.669 -3.348 1.00 88.12 99 LYS A CA 1
ATOM 753 C C . LYS A 1 99 ? 26.869 -6.270 -2.796 1.00 88.12 99 LYS A C 1
ATOM 755 O O . LYS A 1 99 ? 27.732 -5.719 -2.117 1.00 88.12 99 LYS A O 1
ATOM 760 N N . LEU A 1 100 ? 25.702 -5.686 -3.076 1.00 84.94 100 LEU A N 1
ATOM 761 C CA . LEU A 1 100 ? 25.349 -4.359 -2.571 1.00 84.94 100 LEU A CA 1
ATOM 762 C C . LEU A 1 100 ? 25.130 -4.378 -1.048 1.00 84.94 100 LEU A C 1
ATOM 764 O O . LEU A 1 100 ? 24.564 -5.343 -0.513 1.00 84.94 100 LEU A O 1
ATOM 768 N N . PRO A 1 101 ? 25.503 -3.296 -0.341 1.00 89.25 101 PRO A N 1
ATOM 769 C CA . PRO A 1 101 ? 25.119 -3.112 1.049 1.00 89.25 101 PRO A CA 1
ATOM 770 C C . PRO A 1 101 ? 23.595 -2.962 1.172 1.00 89.25 101 PRO A C 1
ATOM 772 O O . PRO A 1 101 ? 22.887 -2.611 0.228 1.00 89.25 101 PRO A O 1
ATOM 775 N N . LEU A 1 102 ? 23.076 -3.240 2.368 1.00 85.81 102 LEU A N 1
ATOM 776 C CA . LEU A 1 102 ? 21.636 -3.327 2.635 1.00 85.81 102 LEU A CA 1
ATOM 777 C C . LEU A 1 102 ? 20.892 -2.012 2.326 1.00 85.81 102 LEU A C 1
ATOM 779 O O . LEU A 1 102 ? 19.771 -2.050 1.823 1.00 85.81 102 LEU A O 1
ATOM 783 N N . SER A 1 103 ? 21.536 -0.860 2.549 1.00 83.06 103 SER A N 1
ATOM 784 C CA . SER A 1 103 ? 21.024 0.467 2.175 1.00 83.06 103 SER A CA 1
ATOM 785 C C . SER A 1 103 ? 20.768 0.587 0.675 1.00 83.06 103 SER A C 1
ATOM 787 O O . SER A 1 103 ? 19.695 1.017 0.251 1.00 83.06 103 SER A O 1
ATOM 789 N N . ASP A 1 104 ? 21.732 0.150 -0.127 1.00 83.75 104 ASP A N 1
ATOM 790 C CA . ASP A 1 104 ? 21.699 0.297 -1.576 1.00 83.75 104 ASP A CA 1
ATOM 791 C C . ASP A 1 104 ? 20.750 -0.729 -2.186 1.00 83.75 104 ASP A C 1
ATOM 793 O O . ASP A 1 104 ? 20.041 -0.421 -3.140 1.00 83.75 104 ASP A O 1
ATOM 797 N N . LYS A 1 105 ? 20.642 -1.918 -1.577 1.00 85.00 105 LYS A N 1
ATOM 798 C CA . LYS A 1 105 ? 19.611 -2.908 -1.916 1.00 85.00 105 LYS A CA 1
ATOM 799 C C . LYS A 1 105 ? 18.208 -2.356 -1.705 1.00 85.00 105 LYS A C 1
ATOM 801 O O . LYS A 1 105 ? 17.356 -2.542 -2.570 1.00 85.00 105 LYS A O 1
ATOM 806 N N . VAL A 1 106 ? 17.960 -1.673 -0.585 1.00 82.31 106 VAL A N 1
ATOM 807 C CA . VAL A 1 106 ? 16.660 -1.043 -0.309 1.00 82.31 106 VAL A CA 1
ATOM 808 C C . VAL A 1 106 ? 16.398 0.103 -1.280 1.00 82.31 106 VAL A C 1
ATOM 810 O O . VAL A 1 106 ? 15.286 0.213 -1.797 1.00 82.31 106 VAL A O 1
ATOM 813 N N . LEU A 1 107 ? 17.400 0.933 -1.574 1.00 82.44 107 LEU A N 1
ATOM 814 C CA . LEU A 1 107 ? 17.265 2.034 -2.526 1.00 82.44 107 LEU A CA 1
ATOM 815 C C . LEU A 1 107 ? 16.968 1.524 -3.943 1.00 82.44 107 LEU A C 1
ATOM 817 O O . LEU A 1 107 ? 16.038 2.005 -4.590 1.00 82.44 107 LEU A O 1
ATOM 821 N N . ASP A 1 108 ? 17.705 0.513 -4.396 1.00 81.75 108 ASP A N 1
ATOM 822 C CA . ASP A 1 108 ? 17.498 -0.137 -5.687 1.00 81.75 108 ASP A CA 1
ATOM 823 C C . ASP A 1 108 ? 16.142 -0.857 -5.748 1.00 81.75 108 ASP A C 1
ATOM 825 O O . ASP A 1 108 ? 15.401 -0.703 -6.720 1.00 81.75 108 ASP A O 1
ATOM 829 N N . PHE A 1 109 ? 15.747 -1.569 -4.688 1.00 80.31 109 PHE A N 1
ATOM 830 C CA . PHE A 1 109 ? 14.415 -2.167 -4.588 1.00 80.31 109 PHE A CA 1
ATOM 831 C C . PHE A 1 109 ? 13.323 -1.098 -4.658 1.00 80.31 109 PHE A C 1
ATOM 833 O O . PHE A 1 109 ? 12.351 -1.260 -5.387 1.00 80.31 109 PHE A O 1
ATOM 840 N N . THR A 1 110 ? 13.494 0.030 -3.969 1.00 82.12 110 THR A N 1
ATOM 841 C CA . THR A 1 110 ? 12.532 1.140 -3.993 1.00 82.12 110 THR A CA 1
ATOM 842 C C . THR A 1 110 ? 12.461 1.781 -5.376 1.00 82.12 110 THR A C 1
ATOM 844 O O . THR A 1 110 ? 11.376 2.104 -5.848 1.00 82.12 110 THR A O 1
ATOM 847 N N . ALA A 1 111 ? 13.587 1.917 -6.079 1.00 77.06 111 ALA A N 1
ATOM 848 C CA . ALA A 1 111 ? 13.595 2.379 -7.465 1.00 77.06 111 ALA A CA 1
ATOM 849 C C . ALA A 1 111 ? 12.887 1.381 -8.403 1.00 77.06 111 ALA A C 1
ATOM 851 O O . ALA A 1 111 ? 12.156 1.779 -9.315 1.00 77.06 111 ALA A O 1
ATOM 852 N N . ARG A 1 112 ? 13.056 0.076 -8.156 1.00 81.12 112 ARG A N 1
ATOM 853 C CA . ARG A 1 112 ? 12.443 -1.014 -8.924 1.00 81.12 112 ARG A CA 1
ATOM 854 C C . ARG A 1 112 ? 11.042 -1.406 -8.480 1.00 81.12 112 ARG A C 1
ATOM 85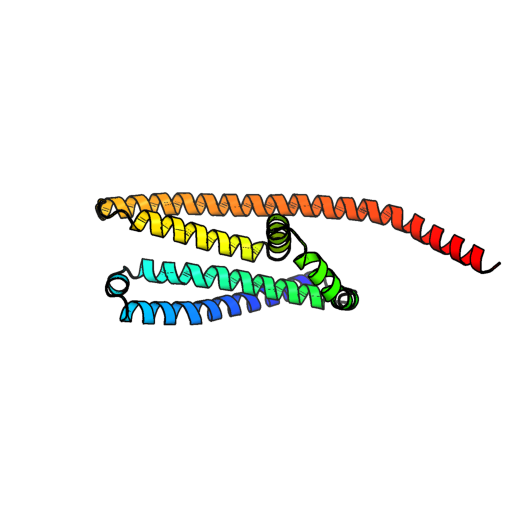6 O O . ARG A 1 112 ? 10.440 -2.187 -9.189 1.00 81.12 112 ARG A O 1
ATOM 863 N N . HIS A 1 113 ? 10.509 -0.924 -7.371 1.00 84.25 113 HIS A N 1
ATOM 864 C CA . HIS A 1 113 ? 9.197 -1.326 -6.853 1.00 84.25 113 HIS A CA 1
ATOM 865 C C . HIS A 1 113 ? 8.583 -0.183 -6.041 1.00 84.25 113 HIS A C 1
ATOM 867 O O . HIS A 1 113 ? 8.090 -0.377 -4.932 1.00 84.25 113 HIS A O 1
ATOM 873 N N . GLN A 1 114 ? 8.660 1.038 -6.576 1.00 81.69 114 GLN A N 1
ATOM 874 C CA . GLN A 1 114 ? 8.341 2.263 -5.844 1.00 81.69 114 GLN A CA 1
ATOM 875 C C . GLN A 1 114 ? 6.932 2.225 -5.251 1.00 81.69 114 GLN A C 1
ATOM 877 O O . GLN A 1 114 ? 6.746 2.534 -4.075 1.00 81.69 114 GLN A O 1
ATOM 882 N N . TRP A 1 115 ? 5.937 1.840 -6.051 1.00 81.44 115 TRP A N 1
ATOM 883 C CA . TRP A 1 115 ? 4.549 1.833 -5.598 1.00 81.44 115 TRP A CA 1
ATOM 884 C C . TRP A 1 115 ? 4.279 0.721 -4.594 1.00 81.44 115 TRP A C 1
ATOM 886 O O . TRP A 1 115 ? 3.607 0.955 -3.594 1.00 81.44 115 TRP A O 1
ATOM 896 N N . SER A 1 116 ? 4.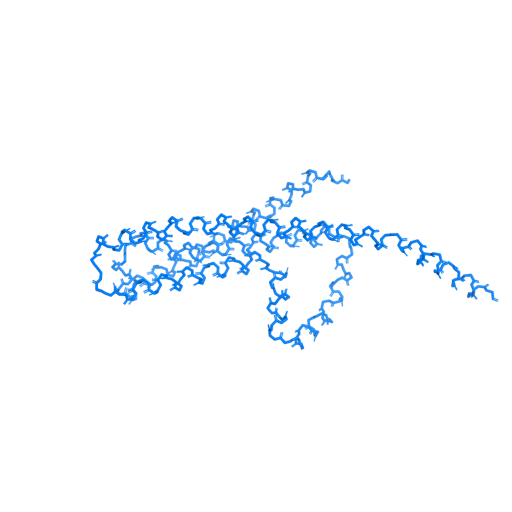859 -0.453 -4.821 1.00 85.44 116 SER A N 1
ATOM 897 C CA . SER A 1 116 ? 4.816 -1.579 -3.889 1.00 85.44 116 SER A CA 1
ATOM 898 C C . SER A 1 116 ? 5.449 -1.228 -2.536 1.00 85.44 116 SER A C 1
ATOM 900 O O . SER A 1 116 ? 4.865 -1.518 -1.494 1.00 85.44 116 SER A O 1
ATOM 902 N N . PHE A 1 117 ? 6.602 -0.550 -2.533 1.00 84.75 117 PHE A N 1
ATOM 903 C CA . PHE A 1 117 ? 7.271 -0.090 -1.314 1.00 84.75 117 PHE A CA 1
ATOM 904 C C . PHE A 1 117 ? 6.442 0.967 -0.573 1.00 84.75 117 PHE A C 1
ATOM 906 O O . PHE A 1 117 ? 6.274 0.881 0.644 1.00 84.75 117 PHE A O 1
ATOM 913 N N . ILE A 1 118 ? 5.858 1.933 -1.291 1.00 83.00 118 ILE A N 1
ATOM 914 C CA . ILE A 1 118 ? 4.972 2.945 -0.695 1.00 83.00 118 ILE A CA 1
ATOM 915 C C . ILE A 1 118 ? 3.729 2.284 -0.091 1.00 83.00 118 ILE A C 1
ATOM 917 O O . ILE A 1 118 ? 3.379 2.565 1.049 1.00 83.00 118 ILE A O 1
ATOM 921 N N . ALA A 1 119 ? 3.077 1.374 -0.816 1.00 82.12 119 ALA A N 1
ATOM 922 C CA . ALA A 1 119 ? 1.888 0.690 -0.317 1.00 82.12 119 ALA A CA 1
ATOM 923 C C . ALA A 1 119 ? 2.201 -0.222 0.882 1.00 82.12 119 ALA A C 1
ATOM 925 O O . ALA A 1 119 ? 1.440 -0.253 1.847 1.00 82.12 119 ALA A O 1
ATOM 926 N N . GLY A 1 120 ? 3.338 -0.923 0.853 1.00 85.00 120 GLY A N 1
ATOM 927 C CA . GLY A 1 120 ? 3.808 -1.745 1.967 1.00 85.00 120 GLY A CA 1
ATOM 928 C C . GLY A 1 120 ? 4.141 -0.914 3.206 1.00 85.00 120 GLY A C 1
ATOM 929 O O . GLY A 1 120 ? 3.647 -1.206 4.291 1.00 85.00 120 GLY A O 1
ATOM 930 N N . SER A 1 121 ? 4.920 0.159 3.051 1.00 82.56 121 SER A N 1
ATOM 931 C CA . SER A 1 121 ? 5.264 1.069 4.155 1.00 82.56 121 SER A CA 1
ATOM 932 C C . SER A 1 121 ? 4.038 1.781 4.730 1.00 82.56 121 SER A C 1
ATOM 934 O O . SER A 1 121 ? 3.930 1.912 5.947 1.00 82.56 121 SER A O 1
ATOM 936 N N . TRP A 1 122 ? 3.073 2.158 3.888 1.00 85.00 122 TRP A N 1
ATOM 937 C CA . TRP A 1 122 ? 1.768 2.666 4.313 1.00 85.00 122 TRP A CA 1
ATOM 938 C C . TRP A 1 122 ? 1.016 1.649 5.177 1.00 85.00 122 TRP A C 1
ATOM 940 O O . TRP A 1 122 ? 0.587 1.981 6.282 1.00 85.00 122 TRP A O 1
ATOM 950 N N . ALA A 1 123 ? 0.906 0.400 4.716 1.00 85.81 123 ALA A N 1
ATOM 951 C CA . ALA A 1 123 ? 0.213 -0.650 5.458 1.00 85.81 123 ALA A CA 1
ATOM 952 C C . ALA A 1 123 ? 0.897 -0.945 6.801 1.00 85.81 123 ALA A C 1
ATOM 954 O O . ALA A 1 123 ? 0.223 -1.046 7.826 1.00 85.81 123 ALA A O 1
ATOM 955 N N . VAL A 1 124 ? 2.233 -1.015 6.815 1.00 87.75 124 VAL A N 1
ATOM 956 C CA . VAL A 1 124 ? 3.032 -1.200 8.037 1.00 87.75 124 VAL A CA 1
ATOM 957 C C . VAL A 1 124 ? 2.857 -0.024 8.997 1.00 87.75 124 VAL A C 1
ATOM 959 O O . VAL A 1 124 ? 2.622 -0.240 10.184 1.00 87.75 124 VAL A O 1
ATOM 962 N N . GLY A 1 125 ? 2.922 1.214 8.501 1.00 82.19 125 GLY A N 1
ATOM 963 C CA . GLY A 1 125 ? 2.760 2.418 9.317 1.00 82.19 125 GLY A CA 1
ATOM 964 C C . GLY A 1 125 ? 1.385 2.487 9.978 1.00 82.19 125 GLY A C 1
ATOM 965 O O . GLY A 1 125 ? 1.280 2.762 11.173 1.00 82.19 125 GLY A O 1
ATOM 966 N N . ILE A 1 126 ? 0.331 2.155 9.232 1.00 79.81 126 ILE A N 1
ATOM 967 C CA . ILE A 1 126 ? -1.026 2.094 9.771 1.00 79.81 126 ILE A CA 1
ATOM 968 C C . ILE A 1 126 ? -1.176 0.969 10.784 1.00 79.81 126 ILE A C 1
ATOM 970 O O . ILE A 1 126 ? -1.735 1.196 11.854 1.00 79.81 126 ILE A O 1
ATOM 974 N N . ALA A 1 127 ? -0.691 -0.232 10.469 1.00 82.50 127 ALA A N 1
ATOM 975 C CA . ALA A 1 127 ? -0.762 -1.364 11.383 1.00 82.50 127 ALA A CA 1
ATOM 976 C C . ALA A 1 127 ? -0.029 -1.059 12.701 1.00 82.50 127 ALA A C 1
ATOM 978 O O . ALA A 1 127 ? -0.555 -1.348 13.775 1.00 82.50 127 ALA A O 1
ATOM 979 N N . GLY A 1 128 ? 1.138 -0.411 12.629 1.00 83.69 128 GLY A N 1
ATOM 980 C CA . GLY A 1 128 ? 1.905 0.032 13.792 1.00 83.69 128 GLY A CA 1
ATOM 981 C C . GLY A 1 128 ? 1.173 1.088 14.623 1.00 83.69 128 GLY A C 1
ATOM 982 O O . GLY A 1 128 ? 1.026 0.919 15.833 1.00 83.69 128 GLY A O 1
ATOM 983 N N . ALA A 1 129 ? 0.650 2.140 13.984 1.00 77.56 129 ALA A N 1
ATOM 984 C CA . ALA A 1 129 ? -0.137 3.170 14.665 1.00 77.56 129 ALA A CA 1
ATOM 985 C C . ALA A 1 129 ? -1.396 2.582 15.318 1.00 77.56 129 ALA A C 1
ATOM 987 O O . ALA A 1 129 ? -1.728 2.896 16.459 1.00 77.56 129 ALA A O 1
ATOM 988 N N . PHE A 1 130 ? -2.071 1.676 14.616 1.00 75.19 130 PHE A N 1
ATOM 989 C CA . PHE A 1 130 ? -3.249 0.989 15.110 1.00 75.19 130 PHE A CA 1
ATOM 990 C C . PHE A 1 130 ? -2.942 0.107 16.328 1.00 75.19 130 PHE A C 1
ATOM 992 O O . PHE A 1 130 ? -3.646 0.187 17.335 1.00 75.19 130 PHE A O 1
ATOM 999 N N . ALA A 1 131 ? -1.866 -0.684 16.270 1.00 79.12 131 ALA A N 1
ATOM 1000 C CA . ALA A 1 131 ? -1.407 -1.498 17.393 1.00 79.12 131 ALA A CA 1
ATOM 1001 C C . ALA A 1 131 ? -1.036 -0.633 18.606 1.00 79.12 131 ALA A C 1
ATOM 1003 O O . ALA A 1 131 ? -1.377 -0.983 19.735 1.00 79.12 131 ALA A O 1
ATOM 1004 N N . TYR A 1 132 ? -0.396 0.517 18.375 1.00 79.00 132 TYR A N 1
ATOM 1005 C CA . TYR A 1 132 ? -0.069 1.477 19.425 1.00 79.00 132 TYR A CA 1
ATOM 1006 C C . TYR A 1 132 ? -1.328 2.052 20.095 1.00 79.00 132 TYR A C 1
ATOM 1008 O O . TYR A 1 132 ? -1.441 2.002 21.317 1.00 79.00 132 TYR A O 1
ATOM 1016 N N . ILE A 1 133 ? -2.307 2.517 19.309 1.00 71.31 133 ILE A N 1
ATOM 1017 C CA . ILE A 1 133 ? -3.572 3.085 19.815 1.00 71.31 133 ILE A CA 1
ATOM 1018 C C . ILE A 1 133 ? -4.401 2.030 20.562 1.00 71.31 133 ILE A C 1
ATOM 1020 O O . ILE A 1 133 ? -4.985 2.315 21.607 1.00 71.31 133 ILE A O 1
ATOM 1024 N N . MET A 1 134 ? -4.451 0.794 20.058 1.00 70.50 134 MET A N 1
ATOM 1025 C CA . MET A 1 134 ? -5.198 -0.291 20.703 1.00 70.50 134 MET A CA 1
ATOM 1026 C C . MET A 1 134 ? -4.578 -0.782 22.012 1.00 70.50 134 MET A C 1
ATOM 1028 O O . MET A 1 134 ? -5.282 -1.412 22.802 1.00 70.50 134 MET A O 1
ATOM 1032 N N . ARG A 1 135 ? -3.291 -0.507 22.255 1.00 72.81 135 ARG A N 1
ATOM 1033 C CA . ARG A 1 135 ? -2.585 -0.970 23.454 1.00 72.81 135 ARG A CA 1
ATOM 1034 C C . ARG A 1 135 ? -3.016 -0.248 24.729 1.00 72.81 135 ARG A C 1
ATOM 1036 O O . ARG A 1 135 ? -2.708 -0.754 25.799 1.00 72.81 135 ARG A O 1
ATOM 1043 N N . ASP A 1 136 ? -3.698 0.895 24.639 1.00 67.81 136 ASP A N 1
ATOM 1044 C CA . ASP A 1 136 ? -4.099 1.684 25.807 1.00 67.81 136 ASP A CA 1
ATOM 1045 C C . ASP A 1 136 ? -5.522 1.311 26.306 1.00 67.81 136 ASP A C 1
ATOM 1047 O O . ASP A 1 136 ? -6.537 1.641 25.661 1.00 67.81 136 ASP A O 1
ATOM 1051 N N . PRO A 1 137 ? -5.638 0.590 27.442 1.00 60.53 137 PRO A N 1
ATOM 1052 C CA . PRO A 1 137 ? -6.921 0.181 28.003 1.00 60.53 137 PRO A CA 1
ATOM 1053 C C . PRO A 1 137 ? -7.613 1.291 28.811 1.00 60.53 137 PRO A C 1
ATOM 1055 O O . PRO A 1 137 ? -8.782 1.124 29.146 1.00 60.53 137 PRO A O 1
ATOM 1058 N N . TYR A 1 138 ? -6.947 2.416 29.105 1.00 61.88 138 TYR A N 1
ATOM 1059 C CA . TYR A 1 138 ? -7.442 3.422 30.059 1.00 61.88 138 TYR A CA 1
ATOM 1060 C C . TYR A 1 138 ? -8.357 4.499 29.455 1.00 61.88 138 TYR A C 1
ATOM 1062 O O . TYR A 1 138 ? -8.810 5.397 30.162 1.00 61.88 138 TYR A O 1
ATOM 1070 N N . GLN A 1 139 ? -8.666 4.424 28.159 1.00 63.75 139 GLN A N 1
ATOM 1071 C CA . GLN A 1 139 ? -9.496 5.419 27.474 1.00 63.75 139 GLN A CA 1
ATOM 1072 C C . GLN A 1 139 ? -10.942 4.943 27.291 1.00 63.75 139 GLN A C 1
ATOM 1074 O O . GLN A 1 139 ? -11.190 3.826 26.825 1.00 63.75 139 GLN A O 1
ATOM 1079 N N . SER A 1 140 ? -11.904 5.820 27.593 1.00 75.81 140 SER A N 1
ATOM 1080 C CA . SER A 1 140 ? -13.334 5.555 27.385 1.00 75.81 140 SER A CA 1
ATOM 1081 C C . SER A 1 140 ? -13.677 5.419 25.892 1.00 75.81 140 SER A C 1
ATOM 1083 O O . SER A 1 140 ? -13.007 5.985 25.025 1.00 75.81 140 SER A O 1
ATOM 1085 N N . LEU A 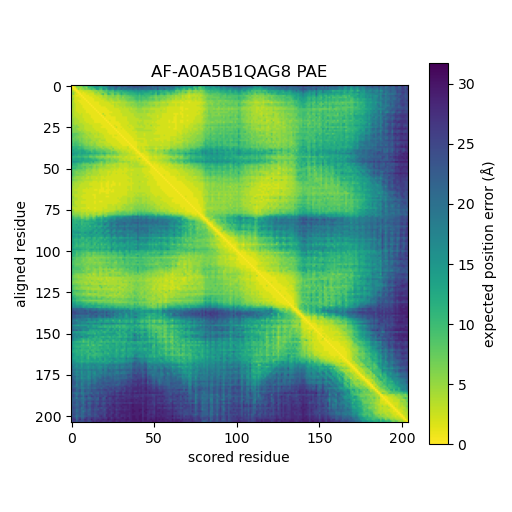1 141 ? -14.750 4.685 25.564 1.00 63.06 141 LEU A N 1
ATOM 1086 C CA . LEU A 1 141 ? -15.181 4.474 24.170 1.00 63.06 141 LEU A CA 1
ATOM 1087 C C . LEU A 1 141 ? -15.411 5.795 23.415 1.00 63.06 141 LEU A C 1
ATOM 1089 O O . LEU A 1 141 ? -15.035 5.908 22.249 1.00 63.06 141 LEU A O 1
ATOM 1093 N N . SER A 1 142 ? -15.947 6.815 24.089 1.00 69.88 142 SER A N 1
ATOM 1094 C CA . SER A 1 142 ? -16.148 8.150 23.515 1.00 69.88 142 SER A CA 1
ATOM 1095 C C . SER A 1 142 ? -14.827 8.834 23.148 1.00 69.88 142 SER A C 1
ATOM 1097 O O . SER A 1 142 ? -14.727 9.443 22.084 1.00 69.88 142 SER A O 1
ATOM 1099 N N . GLN A 1 143 ? -13.783 8.683 23.971 1.00 70.44 143 GLN A N 1
ATOM 1100 C CA . GLN A 1 143 ? -12.452 9.236 23.689 1.00 70.44 143 GLN A CA 1
ATOM 1101 C C . GLN A 1 143 ? -11.804 8.552 22.479 1.00 70.44 143 GLN A C 1
ATOM 1103 O O . GLN A 1 143 ? -11.259 9.230 21.607 1.00 70.44 143 GLN A O 1
ATOM 1108 N N . LYS A 1 144 ? -11.954 7.226 22.359 1.00 71.88 144 LYS A N 1
ATOM 1109 C CA . LYS A 1 144 ? -11.436 6.457 21.215 1.00 71.88 144 LYS A CA 1
ATOM 1110 C C . LYS A 1 144 ? -12.088 6.867 19.891 1.00 71.88 144 LYS A C 1
ATOM 1112 O O . LYS A 1 144 ? -11.404 6.959 18.875 1.00 71.88 144 LYS A O 1
ATOM 1117 N N . VAL A 1 145 ? -13.389 7.171 19.884 1.00 70.38 145 VAL A N 1
ATOM 1118 C CA . VAL A 1 145 ? -14.095 7.646 18.677 1.00 70.38 145 VAL A CA 1
ATOM 1119 C C . VAL A 1 145 ? -13.594 9.022 18.231 1.00 70.38 145 VAL A C 1
ATOM 1121 O O . VAL A 1 145 ? -13.386 9.245 17.037 1.00 70.38 145 VAL A O 1
ATOM 1124 N N . VAL A 1 146 ? -13.373 9.942 19.173 1.00 76.88 146 VAL A N 1
ATOM 1125 C CA . VAL A 1 146 ? -12.842 11.279 18.861 1.00 76.88 146 VAL A CA 1
ATOM 1126 C C . VAL A 1 146 ? -11.418 11.179 18.313 1.00 76.88 146 VAL A C 1
ATOM 1128 O O . VAL A 1 146 ? -11.118 11.778 17.278 1.00 76.88 146 VAL A O 1
ATOM 1131 N N . GLN A 1 147 ? -10.569 10.354 18.931 1.00 68.12 147 GLN A N 1
ATOM 1132 C CA . GLN A 1 147 ? -9.220 10.089 18.428 1.00 68.12 147 GLN A CA 1
ATOM 1133 C C . GLN A 1 147 ? -9.236 9.461 17.035 1.00 68.12 147 GLN A C 1
ATOM 1135 O O . GLN A 1 147 ? -8.487 9.895 16.165 1.00 68.12 147 GLN A O 1
ATOM 1140 N N . ALA A 1 148 ? -10.124 8.495 16.787 1.00 67.12 148 ALA A N 1
ATOM 1141 C CA . ALA A 1 148 ? -10.252 7.865 15.478 1.00 67.12 148 ALA A CA 1
ATOM 1142 C C . ALA A 1 148 ? -10.613 8.881 14.384 1.00 67.12 148 ALA A C 1
ATOM 1144 O O . ALA A 1 148 ? -10.070 8.818 13.280 1.00 67.12 148 ALA A O 1
ATOM 1145 N N . ARG A 1 149 ? -11.485 9.852 14.682 1.00 72.31 149 ARG A N 1
ATOM 1146 C CA . ARG A 1 149 ? -11.826 10.926 13.735 1.00 72.31 149 ARG A CA 1
ATOM 1147 C C . ARG A 1 149 ? -10.637 11.841 13.454 1.00 72.31 149 ARG A C 1
ATOM 1149 O O . ARG A 1 149 ? -10.346 12.089 12.288 1.00 72.31 149 ARG A O 1
ATOM 1156 N N . MET A 1 150 ? -9.933 12.289 14.491 1.00 76.25 150 MET A N 1
ATOM 1157 C CA . MET A 1 150 ? -8.730 13.120 14.346 1.00 76.25 150 MET A CA 1
ATOM 1158 C C . MET A 1 150 ? -7.639 12.402 13.546 1.00 76.25 150 MET A C 1
ATOM 1160 O O . MET A 1 150 ? -7.069 12.972 12.617 1.00 76.25 150 MET A O 1
ATOM 1164 N N . PHE A 1 151 ? -7.416 11.119 13.835 1.00 69.75 151 PHE A N 1
ATOM 1165 C CA . PHE A 1 151 ? -6.473 10.285 13.099 1.00 69.75 151 PHE A CA 1
ATOM 1166 C C . PHE A 1 151 ? -6.876 10.128 11.628 1.00 69.75 151 PHE A C 1
ATOM 1168 O O . PHE A 1 151 ? -6.045 10.299 10.744 1.00 69.75 151 PHE A O 1
ATOM 1175 N N . SER A 1 152 ? -8.158 9.873 11.349 1.00 66.94 152 SER A N 1
ATOM 1176 C CA . SER A 1 152 ? -8.669 9.727 9.976 1.00 66.94 152 SER A CA 1
ATOM 1177 C C . SER A 1 152 ? -8.487 11.006 9.154 1.00 66.94 152 SER A C 1
ATOM 1179 O O . SER A 1 152 ? -8.088 10.958 7.988 1.00 66.94 152 SER A O 1
ATOM 1181 N N . GLN A 1 153 ? -8.745 12.162 9.769 1.00 72.81 153 GLN A N 1
ATOM 1182 C CA . GLN A 1 153 ? -8.542 13.464 9.135 1.00 72.81 153 GLN A CA 1
ATOM 1183 C C . GLN A 1 153 ? -7.057 13.716 8.852 1.00 72.81 153 GLN A C 1
ATOM 1185 O O . GLN A 1 153 ? -6.695 14.022 7.715 1.00 72.81 153 GLN A O 1
ATOM 1190 N N . GLY A 1 154 ? -6.188 13.499 9.845 1.00 72.44 154 GLY A N 1
ATOM 1191 C CA . GLY A 1 154 ? -4.739 13.629 9.675 1.00 72.44 154 GLY A CA 1
ATOM 1192 C C . GLY A 1 154 ? -4.178 12.680 8.613 1.00 72.44 154 GLY A C 1
ATOM 1193 O O . GLY A 1 154 ? -3.361 13.081 7.790 1.00 72.44 154 GLY A O 1
ATOM 1194 N N . MET A 1 155 ? -4.674 11.444 8.563 1.00 72.69 155 MET A N 1
ATOM 1195 C CA . MET A 1 155 ? -4.271 10.440 7.580 1.00 72.69 155 MET A CA 1
ATOM 1196 C C . MET A 1 155 ? -4.675 10.826 6.155 1.00 72.69 155 MET A C 1
ATOM 1198 O O . MET A 1 155 ? -3.887 10.645 5.228 1.00 72.69 155 MET A O 1
ATOM 1202 N N . THR A 1 156 ? -5.869 11.394 5.976 1.00 76.56 156 THR A N 1
ATOM 1203 C CA . THR A 1 156 ? -6.325 11.880 4.665 1.00 76.56 156 THR A CA 1
ATOM 1204 C C . THR A 1 156 ? -5.394 12.974 4.150 1.00 76.56 156 THR A C 1
ATOM 1206 O O . THR A 1 156 ? -4.900 12.892 3.026 1.00 76.56 156 THR A O 1
ATOM 1209 N N . ILE A 1 157 ? -5.086 13.958 4.999 1.00 77.56 157 ILE A N 1
ATOM 1210 C CA . ILE A 1 157 ? -4.149 15.038 4.668 1.00 77.56 157 ILE A CA 1
ATOM 1211 C C . ILE A 1 157 ? -2.761 14.461 4.359 1.00 77.56 157 ILE A C 1
ATOM 1213 O O . ILE A 1 157 ? -2.161 14.806 3.342 1.00 77.56 157 ILE A O 1
ATOM 1217 N N . GLY A 1 158 ? -2.276 13.530 5.184 1.00 75.38 158 GLY A N 1
ATOM 1218 C CA . GLY A 1 158 ? -0.998 12.850 4.979 1.00 75.38 158 GLY A CA 1
ATOM 1219 C C . GLY A 1 158 ? -0.918 12.110 3.641 1.00 75.38 158 GLY A C 1
ATOM 1220 O O . GLY A 1 158 ? 0.081 12.234 2.937 1.00 75.38 158 GLY A O 1
ATOM 1221 N N . MET A 1 159 ? -1.976 11.396 3.240 1.00 72.25 159 MET A N 1
ATOM 1222 C CA . MET A 1 159 ? -2.038 10.704 1.945 1.00 72.25 159 MET A CA 1
ATOM 1223 C C . MET A 1 159 ? -2.037 11.674 0.764 1.00 72.25 159 MET A C 1
ATOM 1225 O O . MET A 1 159 ? -1.345 11.421 -0.222 1.00 72.25 159 MET A O 1
ATOM 1229 N N . VAL A 1 160 ? -2.751 12.797 0.867 1.00 79.31 160 VAL A N 1
ATOM 1230 C CA . VAL A 1 160 ? -2.737 13.837 -0.173 1.00 79.31 160 VAL A CA 1
ATOM 1231 C C . VAL A 1 160 ? -1.339 14.445 -0.310 1.00 79.31 160 VAL A C 1
ATOM 1233 O O . VAL A 1 160 ? -0.824 14.551 -1.423 1.00 79.31 160 VAL A O 1
ATOM 1236 N N . LEU A 1 161 ? -0.683 14.781 0.805 1.00 76.06 161 LEU A N 1
ATOM 1237 C CA . LEU A 1 161 ? 0.679 15.324 0.802 1.00 76.06 161 LEU A CA 1
ATOM 1238 C C . LEU A 1 161 ? 1.707 14.319 0.266 1.00 76.06 161 LEU A C 1
ATOM 1240 O O . LEU A 1 161 ? 2.583 14.686 -0.521 1.00 76.06 161 LEU A O 1
ATOM 1244 N N . ALA A 1 162 ? 1.587 13.046 0.642 1.00 69.25 162 ALA A N 1
ATOM 1245 C CA . ALA A 1 162 ? 2.435 11.981 0.121 1.00 69.25 162 ALA A CA 1
ATOM 1246 C C . ALA A 1 162 ? 2.268 11.833 -1.399 1.00 69.25 162 ALA A C 1
ATOM 1248 O O . ALA A 1 162 ? 3.261 11.852 -2.130 1.00 69.25 162 ALA A O 1
ATOM 1249 N N . ALA A 1 163 ? 1.026 11.762 -1.891 1.00 70.81 163 ALA A N 1
ATOM 1250 C CA . ALA A 1 163 ? 0.730 11.685 -3.320 1.00 70.81 163 ALA A CA 1
ATOM 1251 C C . ALA A 1 163 ? 1.283 12.898 -4.088 1.00 70.81 163 ALA A C 1
ATOM 1253 O O . ALA A 1 163 ? 1.917 12.730 -5.133 1.00 70.81 163 ALA A O 1
ATOM 1254 N N . ALA A 1 164 ? 1.117 14.107 -3.544 1.00 74.38 164 ALA A N 1
ATOM 1255 C CA . ALA A 1 164 ? 1.652 15.335 -4.126 1.00 74.38 164 ALA A CA 1
ATOM 1256 C C . ALA A 1 164 ? 3.188 15.312 -4.209 1.00 74.38 164 ALA A C 1
ATOM 1258 O O . ALA A 1 164 ? 3.760 15.642 -5.250 1.00 74.38 164 ALA A O 1
ATOM 1259 N N . THR A 1 165 ? 3.859 14.864 -3.145 1.00 71.06 165 THR A N 1
ATOM 1260 C CA . THR A 1 165 ? 5.326 14.767 -3.089 1.00 71.06 165 THR A CA 1
ATOM 1261 C C . THR A 1 165 ? 5.845 13.765 -4.115 1.00 71.06 165 THR A C 1
ATOM 1263 O O . THR A 1 165 ? 6.725 14.094 -4.907 1.00 71.06 165 THR A O 1
ATOM 1266 N N . ILE A 1 166 ? 5.241 12.573 -4.182 1.00 71.50 166 ILE A N 1
ATOM 1267 C CA . ILE A 1 166 ? 5.595 11.542 -5.166 1.00 71.50 166 ILE A CA 1
ATOM 1268 C C . ILE A 1 166 ? 5.405 12.063 -6.594 1.00 71.50 166 ILE A C 1
ATOM 1270 O O . ILE A 1 166 ? 6.265 11.845 -7.451 1.00 71.50 166 ILE A O 1
ATOM 1274 N N . SER A 1 167 ? 4.299 12.765 -6.856 1.00 72.69 167 SER A N 1
ATOM 1275 C CA . SER A 1 167 ? 4.042 13.372 -8.162 1.00 72.69 167 SER A CA 1
ATOM 1276 C C . SER A 1 167 ? 5.114 14.401 -8.518 1.00 72.69 167 SER A C 1
ATOM 1278 O O . SER A 1 167 ? 5.628 14.384 -9.633 1.00 72.69 167 SER A O 1
ATOM 1280 N N . ARG A 1 168 ? 5.511 15.258 -7.570 1.00 72.81 168 ARG A N 1
ATOM 1281 C CA . ARG A 1 168 ? 6.547 16.273 -7.791 1.00 72.81 168 ARG A CA 1
ATOM 1282 C C . ARG A 1 168 ? 7.914 15.652 -8.069 1.00 72.81 168 ARG A C 1
ATOM 1284 O O . ARG A 1 168 ? 8.579 16.058 -9.018 1.00 72.81 168 ARG A O 1
ATOM 1291 N N . THR A 1 169 ? 8.318 14.645 -7.295 1.00 69.81 169 THR A N 1
ATOM 1292 C CA . THR A 1 169 ? 9.586 13.929 -7.514 1.00 69.81 169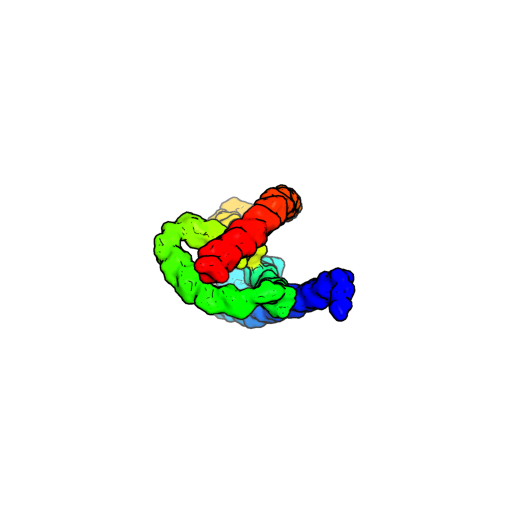 THR A CA 1
ATOM 1293 C C . THR A 1 169 ? 9.628 13.268 -8.893 1.00 69.81 169 THR A C 1
ATOM 1295 O O . THR A 1 169 ? 10.677 13.245 -9.533 1.00 69.81 169 THR A O 1
ATOM 1298 N N . ARG A 1 170 ? 8.492 12.764 -9.392 1.00 64.56 170 ARG A N 1
ATOM 1299 C CA . ARG A 1 170 ? 8.392 12.213 -10.753 1.00 64.56 170 ARG A CA 1
ATOM 1300 C C . ARG A 1 170 ? 8.555 13.266 -11.828 1.00 64.56 170 ARG A C 1
ATOM 1302 O O . ARG A 1 170 ? 9.280 13.008 -12.783 1.00 64.56 170 ARG A O 1
ATOM 1309 N N . SER A 1 171 ? 7.890 14.411 -11.680 1.00 61.53 171 SER A N 1
ATOM 1310 C CA . SER A 1 171 ? 8.028 15.520 -12.624 1.00 61.53 171 SER A CA 1
ATOM 1311 C C . SER A 1 171 ? 9.490 15.947 -12.728 1.00 61.53 171 SER A C 1
ATOM 1313 O O . SER A 1 171 ? 10.022 15.981 -13.831 1.00 61.53 171 SER A O 1
ATOM 1315 N N . TYR A 1 172 ? 10.165 16.113 -11.585 1.00 60.12 172 TYR A N 1
ATOM 1316 C CA . TYR A 1 172 ? 11.579 16.488 -11.536 1.00 60.12 172 TYR A CA 1
ATOM 1317 C C . TYR A 1 172 ? 12.488 15.438 -12.190 1.00 60.12 172 TYR A C 1
ATOM 1319 O O . TYR A 1 172 ? 13.305 15.755 -13.049 1.00 60.12 172 TYR A O 1
ATOM 1327 N N . ARG A 1 173 ? 12.299 14.154 -11.849 1.00 58.94 173 ARG A N 1
ATOM 1328 C CA . ARG A 1 173 ? 13.084 13.060 -12.437 1.00 58.94 173 ARG A CA 1
ATOM 1329 C C . ARG A 1 173 ? 12.859 12.939 -13.941 1.00 58.94 173 ARG A C 1
ATOM 1331 O O . ARG A 1 173 ? 13.802 12.655 -14.669 1.00 58.94 173 ARG A O 1
ATOM 1338 N N . ARG A 1 174 ? 11.630 13.133 -14.422 1.00 58.97 174 ARG A N 1
ATOM 1339 C CA . ARG A 1 174 ? 11.323 13.090 -15.857 1.00 58.97 174 ARG A CA 1
ATOM 1340 C C . ARG A 1 174 ? 12.021 14.219 -16.609 1.00 58.97 174 ARG A C 1
ATOM 1342 O O . ARG A 1 174 ? 12.584 13.962 -17.664 1.00 58.97 174 ARG A O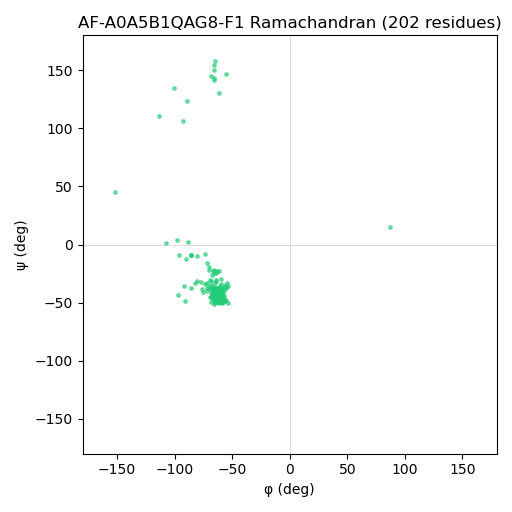 1
ATOM 1349 N N . GLU A 1 175 ? 12.020 15.417 -16.041 1.00 60.41 175 GLU A N 1
ATOM 1350 C CA . GLU A 1 175 ? 12.670 16.598 -16.610 1.00 60.41 175 GLU A CA 1
ATOM 1351 C C . GLU A 1 175 ? 14.196 16.422 -16.686 1.00 60.41 175 GLU A C 1
ATOM 1353 O O . GLU A 1 175 ? 14.803 16.677 -17.723 1.00 60.41 175 GLU A O 1
ATOM 1358 N N . GLU A 1 176 ? 14.806 15.855 -15.642 1.00 57.72 176 GLU A N 1
ATOM 1359 C CA . GLU A 1 176 ? 16.232 15.504 -15.610 1.00 57.72 176 GLU A CA 1
ATOM 1360 C C . GLU A 1 176 ? 16.588 14.358 -16.576 1.00 57.72 176 GLU A C 1
ATOM 1362 O O . GLU A 1 176 ? 17.628 14.391 -17.237 1.00 57.72 176 GLU A O 1
ATOM 1367 N N . THR A 1 177 ? 15.717 13.350 -16.716 1.00 58.97 177 THR A N 1
ATOM 1368 C CA . THR A 1 177 ? 15.925 12.245 -17.671 1.00 58.97 177 THR A CA 1
ATOM 1369 C C . THR A 1 177 ? 15.827 12.747 -19.114 1.00 58.97 177 THR A C 1
ATOM 1371 O O . THR A 1 177 ? 16.651 12.378 -19.946 1.00 58.97 177 THR A O 1
ATOM 1374 N N . ASP A 1 178 ? 14.871 13.626 -19.423 1.00 59.09 178 ASP A N 1
ATOM 1375 C CA . ASP A 1 178 ? 14.765 14.255 -20.746 1.00 59.09 178 ASP A CA 1
ATOM 1376 C C . ASP A 1 178 ? 15.948 15.197 -21.019 1.00 59.09 178 ASP A C 1
ATOM 1378 O O . ASP A 1 178 ? 16.471 15.206 -22.133 1.00 59.09 178 ASP A O 1
ATOM 1382 N N . ALA A 1 179 ? 16.422 15.948 -20.019 1.00 59.94 179 ALA A N 1
ATOM 1383 C CA . ALA A 1 179 ? 17.599 16.809 -20.151 1.00 59.94 179 ALA A CA 1
ATOM 1384 C C . ALA A 1 179 ? 18.886 16.000 -20.387 1.00 59.94 179 ALA A C 1
ATOM 1386 O O . ALA A 1 179 ? 19.637 16.286 -21.315 1.00 59.94 179 ALA A O 1
ATOM 1387 N N . SER A 1 180 ? 19.118 14.942 -19.610 1.00 56.66 180 SER A N 1
ATOM 1388 C CA . SER A 1 180 ? 20.276 14.048 -19.772 1.00 56.66 180 SER A CA 1
ATOM 1389 C C . SER A 1 180 ? 20.218 13.208 -21.052 1.00 56.66 180 SER A C 1
ATOM 1391 O O . SER A 1 180 ? 21.260 12.929 -21.650 1.00 56.66 180 SER A O 1
ATOM 1393 N N . THR A 1 181 ? 19.019 12.841 -21.517 1.00 58.28 181 THR A N 1
ATOM 1394 C CA . THR A 1 181 ? 18.821 12.183 -22.818 1.00 58.28 181 THR A CA 1
ATOM 1395 C C . THR A 1 181 ? 19.152 13.140 -23.960 1.00 58.28 181 THR A C 1
ATOM 1397 O O . THR A 1 181 ? 19.856 12.741 -24.883 1.00 58.28 181 THR A O 1
ATOM 1400 N N . LYS A 1 182 ? 18.730 14.412 -23.878 1.00 58.91 182 LYS A N 1
ATOM 1401 C CA . LYS A 1 182 ? 19.118 15.459 -24.839 1.00 58.91 182 LYS A CA 1
ATOM 1402 C C . LYS A 1 182 ? 20.636 15.672 -24.870 1.00 58.91 182 LYS A C 1
ATOM 1404 O O . LYS A 1 182 ? 21.213 15.644 -25.948 1.00 58.91 182 LYS A O 1
ATOM 1409 N N . ILE A 1 183 ? 21.285 15.765 -23.706 1.00 59.00 183 ILE A N 1
ATOM 1410 C CA . ILE A 1 183 ? 22.749 15.915 -23.604 1.00 59.00 183 ILE A CA 1
ATOM 1411 C C . ILE A 1 183 ? 23.488 14.702 -24.207 1.00 59.00 183 ILE A C 1
ATOM 1413 O O . ILE A 1 183 ? 24.471 14.870 -24.919 1.00 59.00 183 ILE A O 1
ATOM 1417 N N . ASN A 1 184 ? 23.018 13.468 -23.979 1.00 57.38 184 ASN A N 1
ATOM 1418 C CA . ASN A 1 184 ? 23.642 12.272 -24.570 1.00 57.38 184 ASN A CA 1
ATOM 1419 C C . ASN A 1 184 ? 23.392 12.130 -26.081 1.00 57.38 184 ASN A C 1
ATOM 1421 O O . ASN A 1 184 ? 24.259 11.621 -26.794 1.00 57.38 184 ASN A O 1
ATOM 1425 N N . LEU A 1 185 ? 22.229 12.563 -26.579 1.00 58.53 185 LEU A N 1
ATOM 1426 C CA . LEU A 1 185 ? 21.906 12.557 -28.010 1.00 58.53 185 LEU A CA 1
ATOM 1427 C C . LEU A 1 185 ? 22.867 13.449 -28.809 1.00 58.53 185 LEU A C 1
ATOM 1429 O O . LEU A 1 185 ? 23.306 13.030 -29.881 1.00 58.53 185 LEU A O 1
ATOM 1433 N N . ASP A 1 186 ? 23.282 14.593 -28.262 1.00 60.31 186 ASP A N 1
ATOM 1434 C CA . ASP A 1 186 ? 24.247 15.491 -28.916 1.00 60.31 186 ASP A CA 1
ATOM 1435 C C . ASP A 1 186 ? 25.639 14.847 -29.085 1.00 60.31 186 ASP A C 1
ATOM 1437 O O . ASP A 1 186 ? 26.303 15.047 -30.104 1.00 60.31 186 ASP A O 1
ATOM 1441 N N . HIS A 1 187 ? 26.062 13.980 -28.157 1.00 61.28 187 HIS A N 1
ATOM 1442 C CA . HIS A 1 187 ? 27.350 13.273 -28.236 1.00 61.28 187 HIS A CA 1
ATOM 1443 C C . HIS A 1 187 ? 27.311 11.967 -29.047 1.00 61.28 187 HIS A C 1
ATOM 1445 O O . HIS A 1 187 ? 28.360 11.386 -29.340 1.00 61.28 187 HIS A O 1
ATOM 1451 N N . SER A 1 188 ? 26.127 11.493 -29.444 1.00 65.25 188 SER A N 1
ATOM 1452 C CA . SER A 1 188 ? 25.994 10.269 -30.246 1.00 65.25 188 SER A CA 1
ATOM 1453 C C . SER A 1 188 ? 26.522 10.439 -31.679 1.00 65.25 188 SER A C 1
ATOM 1455 O O . SER A 1 188 ? 27.111 9.508 -32.227 1.00 65.25 188 SER A O 1
ATOM 1457 N N . TRP A 1 189 ? 26.434 11.649 -32.246 1.00 69.31 189 TRP A N 1
ATOM 1458 C CA . TRP A 1 189 ? 27.033 11.988 -33.544 1.00 69.31 189 TRP A CA 1
ATOM 1459 C C . TRP A 1 189 ? 28.565 11.965 -33.505 1.00 69.31 189 TRP A C 1
ATOM 1461 O O . TRP A 1 189 ? 29.191 11.465 -34.436 1.00 69.31 189 TRP A O 1
ATOM 1471 N N . GLN A 1 190 ? 29.181 12.416 -32.404 1.00 68.19 190 GLN A N 1
ATOM 1472 C CA . GLN A 1 190 ? 30.633 12.295 -32.211 1.00 68.19 190 GLN A CA 1
ATOM 1473 C C . GLN A 1 190 ? 31.070 10.827 -32.135 1.00 68.19 190 GLN A C 1
ATOM 1475 O O . GLN A 1 190 ? 32.101 10.462 -32.694 1.00 68.19 190 GLN A O 1
ATOM 1480 N N . GLN A 1 191 ? 30.281 9.969 -31.484 1.00 62.59 191 GLN A N 1
ATOM 1481 C CA . GLN A 1 191 ? 30.571 8.534 -31.413 1.00 62.59 191 GLN A CA 1
ATOM 1482 C C . GLN A 1 191 ? 30.384 7.833 -32.766 1.00 62.59 191 GLN A C 1
ATOM 1484 O O . GLN A 1 191 ? 31.172 6.948 -33.093 1.00 62.59 191 GLN A O 1
ATOM 1489 N N . ALA A 1 192 ? 29.398 8.245 -33.569 1.00 69.25 192 ALA A N 1
ATOM 1490 C CA . ALA A 1 192 ? 29.200 7.741 -34.928 1.00 69.25 192 ALA A CA 1
ATOM 1491 C C . ALA A 1 192 ? 30.376 8.106 -35.854 1.00 69.25 192 ALA A C 1
ATOM 1493 O O . ALA A 1 192 ? 30.904 7.233 -36.539 1.00 69.25 192 ALA A O 1
ATOM 1494 N N . LEU A 1 193 ? 30.853 9.355 -35.794 1.00 69.88 193 LEU A N 1
ATOM 1495 C CA . LEU A 1 193 ? 32.020 9.817 -36.557 1.00 69.88 193 LEU A CA 1
ATOM 1496 C C . 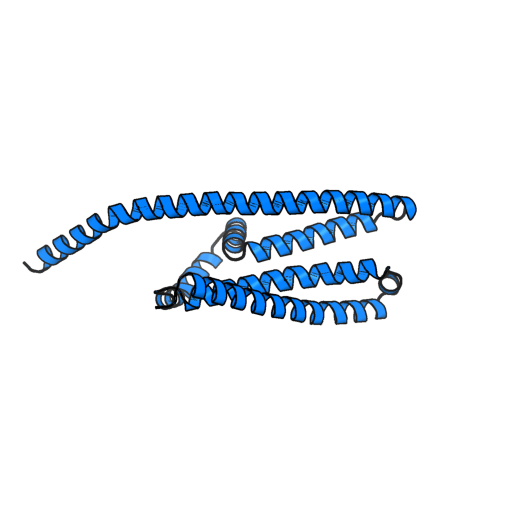LEU A 1 193 ? 33.310 9.100 -36.125 1.00 69.88 193 LEU A C 1
ATOM 1498 O O . LEU A 1 193 ? 34.066 8.618 -36.964 1.00 69.88 193 LEU A O 1
ATOM 1502 N N . MET A 1 194 ? 33.523 8.920 -34.817 1.00 66.31 194 MET A N 1
ATOM 1503 C CA . MET A 1 194 ? 34.675 8.161 -34.307 1.00 66.31 194 MET A CA 1
ATOM 1504 C C . MET A 1 194 ? 34.635 6.668 -34.667 1.00 66.31 194 MET A C 1
ATOM 1506 O O . MET A 1 194 ? 35.680 6.013 -34.693 1.00 66.31 194 MET A O 1
ATOM 1510 N N . HIS A 1 195 ? 33.450 6.111 -34.925 1.00 59.97 195 HIS A N 1
ATOM 1511 C CA . HIS A 1 195 ? 33.301 4.753 -35.444 1.00 59.97 195 HIS A CA 1
ATOM 1512 C C . HIS A 1 195 ? 33.637 4.664 -36.940 1.00 59.97 195 HIS A C 1
ATOM 1514 O O . HIS A 1 195 ? 34.272 3.692 -37.351 1.00 59.97 195 HIS A O 1
ATOM 1520 N N . GLU A 1 196 ? 33.270 5.668 -37.742 1.00 64.75 196 GLU A N 1
ATOM 1521 C CA . GLU A 1 196 ? 33.636 5.734 -39.164 1.00 64.75 196 GLU A CA 1
ATOM 1522 C C . GLU A 1 196 ? 35.141 5.925 -39.371 1.00 64.75 196 GLU A C 1
ATOM 1524 O O . GLU A 1 196 ? 35.736 5.200 -40.171 1.00 64.75 196 GLU A O 1
ATOM 1529 N N . ASP A 1 197 ? 35.779 6.818 -38.613 1.00 65.44 197 ASP A N 1
ATOM 1530 C CA . ASP A 1 197 ? 37.226 7.052 -38.715 1.00 65.44 197 ASP A CA 1
ATOM 1531 C C . ASP A 1 197 ? 38.037 5.811 -38.321 1.00 65.44 197 ASP A C 1
ATOM 1533 O O . ASP A 1 197 ? 39.027 5.466 -38.968 1.00 65.44 197 ASP A O 1
ATOM 1537 N N . ARG A 1 198 ? 37.579 5.072 -37.304 1.00 64.50 198 ARG A N 1
ATOM 1538 C CA . ARG A 1 198 ? 38.220 3.825 -36.867 1.00 64.50 198 ARG A CA 1
ATOM 1539 C C . ARG A 1 198 ? 38.076 2.702 -37.895 1.00 64.50 198 ARG A C 1
ATOM 1541 O O . ARG A 1 198 ? 39.013 1.932 -38.079 1.00 64.50 198 ARG A O 1
ATOM 1548 N N . ASN A 1 199 ? 36.934 2.622 -38.576 1.00 63.72 199 ASN A N 1
ATOM 1549 C CA . ASN A 1 199 ? 36.725 1.648 -39.647 1.00 63.72 199 ASN A CA 1
ATOM 1550 C C . ASN A 1 199 ? 37.532 1.998 -40.904 1.00 63.72 199 ASN A C 1
ATOM 1552 O O . ASN A 1 199 ? 38.083 1.095 -41.526 1.00 63.72 199 ASN A O 1
ATOM 1556 N N . ARG A 1 200 ? 37.666 3.289 -41.243 1.00 62.00 200 ARG A N 1
ATOM 1557 C CA . ARG A 1 200 ? 38.515 3.755 -42.353 1.00 62.00 200 ARG A CA 1
ATOM 1558 C C . ARG A 1 200 ? 40.001 3.492 -42.108 1.00 62.00 200 ARG A C 1
ATOM 1560 O O . ARG A 1 200 ? 40.702 3.095 -43.033 1.00 62.00 200 ARG A O 1
ATOM 1567 N N . ALA A 1 201 ? 40.465 3.653 -40.869 1.00 65.12 201 ALA A N 1
ATOM 1568 C CA . ALA A 1 201 ? 41.843 3.356 -40.476 1.00 65.12 201 ALA A CA 1
ATOM 1569 C C . ALA A 1 201 ? 42.175 1.851 -40.458 1.00 65.12 201 ALA A C 1
ATOM 1571 O O . ALA A 1 201 ? 43.342 1.493 -40.533 1.00 65.12 201 ALA A O 1
ATOM 1572 N N . ALA A 1 202 ? 41.170 0.974 -40.353 1.00 62.78 202 ALA A N 1
ATOM 1573 C CA . ALA A 1 202 ? 41.346 -0.480 -40.404 1.00 62.78 202 ALA A CA 1
ATOM 1574 C C . ALA A 1 202 ? 41.243 -1.061 -41.829 1.00 62.78 202 ALA A C 1
ATOM 1576 O O . ALA A 1 202 ? 41.552 -2.232 -42.037 1.00 62.78 202 ALA A O 1
ATOM 1577 N N . SER A 1 203 ? 40.771 -0.265 -42.795 1.00 55.88 203 SER A N 1
ATOM 1578 C CA . SER A 1 203 ? 40.632 -0.640 -44.211 1.00 55.88 203 SER A CA 1
ATOM 1579 C C . SER A 1 203 ? 41.782 -0.157 -45.109 1.00 55.88 203 SER A C 1
ATOM 1581 O O . SER A 1 203 ? 41.718 -0.353 -46.322 1.00 55.88 203 SER A O 1
ATOM 1583 N N . HIS A 1 204 ? 42.802 0.473 -44.523 1.00 45.50 204 HIS A N 1
ATOM 1584 C CA . HIS A 1 204 ? 44.065 0.862 -45.156 1.00 45.50 204 HIS A CA 1
ATOM 1585 C C . HIS A 1 204 ? 45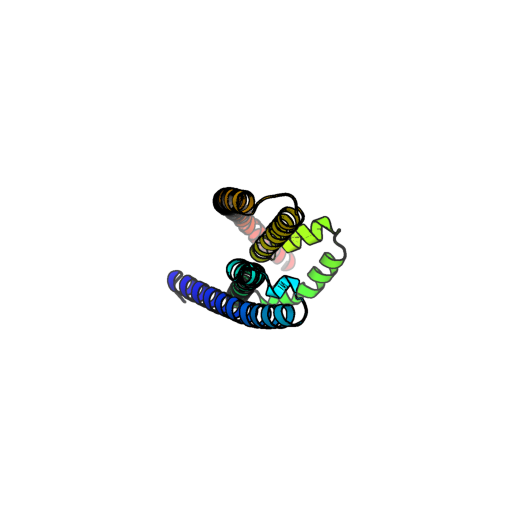.218 0.083 -44.527 1.00 45.50 204 HIS A C 1
ATOM 1587 O O . HIS A 1 204 ? 46.156 -0.251 -45.283 1.00 45.50 204 HIS A O 1
#

Foldseek 3Di:
DDDPVRLVVVLVVLLQVQLVCLQVVLCVVLVVVLVVCCVPPVVSVPDDPVVSVVSSCLRRVLSSQQSSLVSNVVSCLVPDPPSVVVVVCVVVVVVVLVPDDPVVVVVVVCVVRVRSVVSNVVSVVVVVVVVVLVVDPPDDPVRSVVVVVVVVVVVVVVVVVVVVVVVVVVVVVVVVVVVVVVVVVVCVVVVVVVVVVVVVVVVD

Mean predicted aligned error: 12.05 Å

Solvent-accessible surface area (backbone atoms only — not comparable to full-atom values): 10873 Å² total; per-residue (Å²): 133,84,52,74,70,52,55,52,49,56,46,51,50,41,20,49,52,22,20,51,52,14,36,54,52,18,45,66,49,31,51,57,52,52,54,50,41,42,72,73,32,74,68,58,51,72,51,56,70,70,58,54,50,48,58,30,47,54,42,18,54,34,32,16,46,38,30,17,51,50,30,42,51,52,52,49,50,76,71,41,90,65,48,68,67,52,60,78,42,42,67,62,49,50,61,53,50,72,72,46,54,71,68,56,45,50,50,51,46,37,73,74,35,47,64,39,46,51,37,45,51,49,36,50,52,50,53,52,52,48,53,58,62,68,67,58,82,89,64,53,74,70,56,52,53,52,50,51,52,55,49,51,52,52,48,52,53,49,51,52,51,52,52,51,50,55,52,49,54,48,54,52,51,51,54,51,51,53,50,52,49,52,59,50,56,66,51,46,58,58,52,52,52,56,49,52,54,53,53,56,65,72,74,110

pLDDT: mean 77.75, std 11.37, range [45.5, 96.31]

Sequence (204 aa):
MKSRAELLRDHQQAVAIGGAKGLFGGLAIAAPASFYASRMYPQYRALPPSLKAFGAVLVVVPSFVIMGEKASREFEKAHRPGAEKQEVQAPKRDAVWDKLPLSDKVLDFTARHQWSFIAGSWAVGIAGAFAYIMRDPYQSLSQKVVQARMFSQGMTIGMVLAAATISRTRSYRREETDASTKINLDHSWQQALMHEDRNRAASH

Radius of gyration: 24.57 Å; Cα contacts (8 Å, |Δi|>4): 94; chains: 1; bounding box: 61×36×75 Å

Secondary structure (DSSP, 8-state):
---HHHHHHHHHHHHHHHHHHHHHHHHHHHHHHHHHHHHH-HHHHTS-HHHHHHHHHHHHHHHHHHHHHHHHHHHHHHHSTTHHHHHTTHHHHHHHHHTS-HHHHHHHHHHHSHHHHHHHHHHHHHHHHHHHHHT-TTS-HHHHHHHHHHHHHHHHHHHHHHHHHHHHHHHHHHHHHHHHHHHHHHHHHHHHHHHHHHHHHH--